Protein AF-A0A969S4X1-F1 (afdb_monomer_lite)

pLDDT: mean 77.58, std 24.1, range [27.64, 98.69]

Radius of gyration: 38.01 Å; chains: 1; bounding box: 64×65×104 Å

Sequence (208 aa):
MFNKTDPTKNIDTQNGASVSSSENFTDNNAIKLPDEANTQFARHLTPNHASSTLQRLSLGTKATLLAIAIGTLPVLAIGVLAYLFASNSLTNKISQTQQAEAEGLADKVNRFIIERYNNIQLISNLSIFTNSKVDTFSQKEKQALLNQFVDTHKVYDSIAVLNLNGDVIAQSQGDLIPNQSSSQDFQAVRQNDRFYISQPEVTKKQVI

Structure (mmCIF, N/CA/C/O backbone):
data_AF-A0A969S4X1-F1
#
_entry.id   AF-A0A969S4X1-F1
#
loop_
_atom_site.group_PDB
_atom_site.id
_atom_site.type_symbol
_atom_site.label_atom_id
_atom_site.label_alt_id
_atom_site.label_comp_id
_atom_site.label_asym_id
_atom_site.label_entity_id
_atom_site.label_seq_id
_atom_site.pdbx_PDB_ins_code
_atom_site.Cartn_x
_atom_site.Cartn_y
_atom_site.Cartn_z
_atom_site.occupancy
_atom_site.B_iso_or_equiv
_atom_site.auth_seq_id
_atom_site.auth_comp_id
_atom_site.auth_asym_id
_atom_site.auth_atom_id
_atom_site.pdbx_PDB_model_num
ATOM 1 N N . MET A 1 1 ? -7.100 25.358 -21.336 1.00 40.47 1 MET A N 1
ATOM 2 C CA . MET A 1 1 ? -8.272 25.374 -22.238 1.00 40.47 1 MET A CA 1
ATOM 3 C C . MET A 1 1 ? -8.732 23.938 -22.381 1.00 40.47 1 MET A C 1
ATOM 5 O O . MET A 1 1 ? -7.974 23.121 -22.880 1.00 40.47 1 MET A O 1
ATOM 9 N N . PHE A 1 2 ? -9.891 23.620 -21.810 1.00 38.03 2 PHE A N 1
ATOM 10 C CA . PHE A 1 2 ? -10.453 22.272 -21.749 1.00 38.03 2 PHE A CA 1
ATOM 11 C C . PHE A 1 2 ? -11.542 22.153 -22.812 1.00 38.03 2 PHE A C 1
ATOM 13 O O . PHE A 1 2 ? -12.495 22.930 -22.773 1.00 38.03 2 PHE A O 1
ATOM 20 N N . ASN A 1 3 ? -11.419 21.195 -23.731 1.00 43.31 3 ASN A N 1
ATOM 21 C CA . ASN A 1 3 ? -12.532 20.827 -24.600 1.00 43.31 3 ASN A CA 1
ATOM 22 C C . ASN A 1 3 ? -13.373 19.752 -23.912 1.00 43.31 3 ASN A C 1
ATOM 24 O O . ASN A 1 3 ? -12.881 18.676 -23.579 1.00 43.31 3 ASN A O 1
ATOM 28 N N . LYS A 1 4 ? -14.643 20.099 -23.691 1.00 38.59 4 LYS A N 1
ATOM 29 C CA . LYS A 1 4 ? -15.733 19.205 -23.306 1.00 38.59 4 LYS A CA 1
ATOM 30 C C . LYS A 1 4 ? -16.331 18.579 -24.567 1.00 38.59 4 LYS A C 1
ATOM 32 O O . LYS A 1 4 ? -16.635 19.309 -25.506 1.00 38.59 4 LYS A O 1
ATOM 37 N N . THR A 1 5 ? -16.609 17.284 -24.528 1.00 50.44 5 THR A N 1
ATOM 38 C CA . THR A 1 5 ? -17.647 16.642 -25.345 1.00 50.44 5 THR A CA 1
ATOM 39 C C . THR A 1 5 ? -18.315 15.583 -24.490 1.00 50.44 5 THR A C 1
ATOM 41 O O . THR A 1 5 ? -17.638 14.727 -23.930 1.00 50.44 5 THR A O 1
ATOM 44 N N . ASP A 1 6 ? -19.630 15.687 -24.389 1.00 39.03 6 ASP A N 1
ATOM 45 C CA . ASP A 1 6 ? -20.540 14.759 -23.724 1.00 39.03 6 ASP A CA 1
ATOM 46 C C . ASP A 1 6 ? -21.829 14.723 -24.587 1.00 39.03 6 ASP A C 1
ATOM 48 O O . ASP A 1 6 ? -21.965 15.548 -25.498 1.00 39.03 6 ASP A O 1
ATOM 52 N N . PRO A 1 7 ? -22.790 13.819 -24.359 1.00 51.78 7 PRO A N 1
ATOM 53 C CA . PRO A 1 7 ? -22.895 12.503 -24.982 1.00 51.78 7 PRO A CA 1
ATOM 54 C C . PRO A 1 7 ? -24.185 12.373 -25.823 1.00 51.78 7 PRO A C 1
ATOM 56 O O . PRO A 1 7 ? -24.981 13.304 -25.889 1.00 51.78 7 PRO A O 1
ATOM 59 N N . THR A 1 8 ? -24.399 11.189 -26.419 1.00 35.41 8 THR A N 1
ATOM 60 C CA . THR A 1 8 ? -25.680 10.504 -26.756 1.00 35.41 8 THR A CA 1
ATOM 61 C C . THR A 1 8 ? -25.717 9.934 -28.181 1.00 35.41 8 THR A C 1
ATOM 63 O O . THR A 1 8 ? -25.878 10.656 -29.156 1.00 35.41 8 THR A O 1
ATOM 66 N N . LYS A 1 9 ? -25.652 8.601 -28.310 1.00 33.69 9 LYS A N 1
ATOM 67 C CA . LYS A 1 9 ? -26.797 7.763 -28.715 1.00 33.69 9 LYS A CA 1
ATOM 68 C C . LYS A 1 9 ? -26.433 6.279 -28.588 1.00 33.69 9 LYS A C 1
ATOM 70 O O . LYS A 1 9 ? -25.337 5.853 -28.924 1.00 33.69 9 LYS A O 1
ATOM 75 N N . ASN A 1 10 ? -27.388 5.562 -28.022 1.00 32.62 10 ASN A N 1
ATOM 76 C CA . ASN A 1 10 ? -27.359 4.210 -27.486 1.00 32.62 10 ASN A CA 1
ATOM 77 C C . ASN A 1 10 ? -27.970 3.205 -28.493 1.00 32.62 10 ASN A C 1
ATOM 79 O O . ASN A 1 10 ? -28.531 3.655 -29.497 1.00 32.62 10 ASN A O 1
ATOM 83 N N . ILE A 1 11 ? -27.982 1.919 -28.102 1.00 37.22 11 ILE A N 1
ATOM 84 C CA . ILE A 1 11 ? -28.762 0.758 -28.607 1.00 37.22 11 ILE A CA 1
ATOM 85 C C . ILE A 1 11 ? -27.947 -0.157 -29.542 1.00 37.22 11 ILE A C 1
ATOM 87 O O . ILE A 1 11 ? -27.730 0.167 -30.705 1.00 37.22 11 ILE A O 1
ATOM 91 N N . ASP A 1 12 ? -27.278 -1.181 -28.990 1.00 32.69 12 ASP A N 1
ATOM 92 C CA . ASP A 1 12 ? -27.776 -2.551 -28.675 1.00 32.69 12 ASP A CA 1
ATOM 93 C C . ASP A 1 12 ? -27.536 -3.468 -29.886 1.00 32.69 12 ASP A C 1
ATOM 95 O O . ASP A 1 12 ? -27.689 -3.045 -31.020 1.00 32.69 12 ASP A O 1
ATOM 99 N N . THR A 1 13 ? -27.200 -4.750 -29.824 1.00 31.86 13 THR A N 1
ATOM 100 C CA . THR A 1 13 ? -27.014 -5.780 -28.796 1.00 31.86 13 THR A CA 1
ATOM 101 C C . THR A 1 13 ? -26.360 -6.944 -29.556 1.00 31.86 13 THR A C 1
ATOM 103 O O . THR A 1 13 ? -26.659 -7.131 -30.732 1.00 31.86 13 THR A O 1
ATOM 106 N N . GLN A 1 14 ? -25.519 -7.753 -28.914 1.00 34.34 14 GLN A N 1
ATOM 107 C CA . GLN A 1 14 ? -25.774 -9.193 -28.747 1.00 34.34 14 GLN A CA 1
ATOM 108 C C . GLN A 1 14 ? -24.556 -9.898 -28.141 1.00 34.34 14 GLN A C 1
ATOM 110 O O . GLN A 1 14 ? -23.471 -9.980 -28.710 1.00 34.34 14 GLN A O 1
ATOM 115 N N . ASN A 1 15 ? -24.806 -10.396 -26.933 1.00 32.06 15 ASN A N 1
ATOM 116 C CA . ASN A 1 15 ? -24.011 -11.347 -26.182 1.00 32.06 15 ASN A CA 1
ATOM 117 C C . ASN A 1 15 ? -23.957 -12.714 -26.881 1.00 32.06 15 ASN A C 1
ATOM 119 O O . ASN A 1 15 ? -24.973 -13.188 -27.374 1.00 32.06 15 ASN A O 1
ATOM 123 N N . GLY A 1 16 ? -22.828 -13.402 -26.705 1.00 27.64 16 GLY A N 1
ATOM 124 C CA . GLY A 1 16 ? -22.820 -14.562 -25.810 1.00 27.64 16 GLY A CA 1
ATOM 125 C C . GLY A 1 16 ? -22.967 -15.965 -26.409 1.00 27.64 16 GLY A C 1
ATOM 126 O O . GLY A 1 16 ? -24.026 -16.348 -26.880 1.00 27.64 16 GLY A O 1
ATOM 127 N N . ALA A 1 17 ? -21.920 -16.751 -26.136 1.00 30.08 17 ALA A N 1
ATOM 128 C CA . ALA A 1 17 ? -21.928 -18.176 -25.788 1.00 30.08 17 ALA A CA 1
ATOM 129 C C . ALA A 1 17 ? -22.043 -19.243 -26.903 1.00 30.08 17 ALA A C 1
ATOM 131 O O . ALA A 1 17 ? -23.116 -19.600 -27.362 1.00 30.08 17 ALA A O 1
ATOM 132 N N . SER A 1 18 ? -20.871 -19.827 -27.179 1.00 32.66 18 SER A N 1
ATOM 133 C CA . SER A 1 18 ? -20.505 -21.232 -26.927 1.00 32.66 18 SER A CA 1
ATOM 134 C C . SER A 1 18 ? -21.205 -22.416 -27.624 1.00 32.66 18 SER A C 1
ATOM 136 O O . SER A 1 18 ? -22.419 -22.548 -27.664 1.00 32.66 18 SER A O 1
ATOM 138 N N . VAL A 1 19 ? -20.329 -23.397 -27.885 1.00 31.00 19 VAL A N 1
ATOM 139 C CA . VAL A 1 19 ? -20.492 -24.866 -27.865 1.00 31.00 19 VAL A CA 1
ATOM 140 C C . VAL A 1 19 ? -20.619 -25.578 -29.220 1.00 31.00 19 VAL A C 1
ATOM 142 O O . VAL A 1 19 ? -21.526 -25.359 -30.013 1.00 31.00 19 VAL A O 1
ATOM 145 N N . SER A 1 20 ? -19.661 -26.490 -29.407 1.00 36.50 20 SER A N 1
ATOM 146 C CA . SER A 1 20 ? -19.523 -27.534 -30.421 1.00 36.50 20 SER A CA 1
ATOM 147 C C . SER A 1 20 ? -20.746 -28.432 -30.619 1.00 36.50 20 SER A C 1
ATOM 149 O O . SER A 1 20 ? -21.420 -28.798 -29.661 1.00 36.50 20 SER A O 1
ATOM 151 N N . SER A 1 21 ? -20.888 -28.980 -31.825 1.00 30.22 21 SER A N 1
ATOM 152 C CA . SER A 1 21 ? -21.299 -30.380 -32.023 1.00 30.22 21 SER A CA 1
ATOM 153 C C . SER A 1 21 ? -20.859 -30.884 -33.402 1.00 30.22 21 SER A C 1
ATOM 155 O O . SER A 1 21 ? -21.014 -30.201 -34.411 1.00 30.22 21 SER A O 1
ATOM 157 N N . SER A 1 22 ? -20.253 -32.073 -33.406 1.00 36.66 22 SER A N 1
ATOM 158 C CA . SER A 1 22 ? -19.946 -32.890 -34.583 1.00 36.66 22 SER A CA 1
ATOM 159 C C . SER A 1 22 ? -21.174 -33.708 -34.975 1.00 36.66 22 SER A C 1
ATOM 161 O O . SER A 1 22 ? -21.745 -34.344 -34.095 1.00 36.66 22 SER A O 1
ATOM 163 N N . GLU A 1 23 ? -21.481 -33.818 -36.270 1.00 32.91 23 GLU A N 1
ATOM 164 C CA . GLU A 1 23 ? -22.244 -34.942 -36.829 1.00 32.91 23 GLU A CA 1
ATOM 165 C C . GLU A 1 23 ? -21.702 -35.376 -38.203 1.00 32.91 23 GLU A C 1
ATOM 167 O O . GLU A 1 23 ? -20.991 -34.643 -38.888 1.00 32.91 23 GLU A O 1
ATOM 172 N N . ASN A 1 24 ? -21.982 -36.643 -38.506 1.00 28.31 24 ASN A N 1
ATOM 173 C CA . ASN A 1 24 ? -21.253 -37.570 -39.365 1.00 28.31 24 ASN A CA 1
ATOM 174 C C . ASN A 1 24 ? -21.579 -37.497 -40.872 1.00 28.31 24 ASN A C 1
ATOM 176 O O . ASN A 1 24 ? -22.636 -37.046 -41.299 1.00 28.31 24 ASN A O 1
ATOM 180 N N . PHE A 1 25 ? -20.642 -38.051 -41.649 1.00 31.14 25 PHE A N 1
ATOM 181 C CA . PHE A 1 25 ? -20.653 -38.353 -43.085 1.00 31.14 25 PHE A CA 1
ATOM 182 C C . PHE A 1 25 ? -21.860 -39.189 -43.556 1.00 31.14 25 PHE A C 1
ATOM 184 O O . PHE A 1 25 ? -22.255 -40.103 -42.840 1.00 31.14 25 PHE A O 1
ATOM 191 N N . THR A 1 26 ? -22.352 -38.982 -44.794 1.00 29.77 26 THR A N 1
ATOM 192 C CA . THR A 1 26 ? -22.219 -39.929 -45.938 1.00 29.77 26 THR A CA 1
ATOM 193 C C . THR A 1 26 ? -22.670 -39.276 -47.274 1.00 29.77 26 THR A C 1
ATOM 195 O O . THR A 1 26 ? -23.730 -38.666 -47.347 1.00 29.77 26 THR A O 1
ATOM 198 N N . ASP A 1 27 ? -21.852 -39.491 -48.312 1.00 31.62 27 ASP A N 1
ATOM 199 C CA . ASP A 1 27 ? -22.148 -39.654 -49.749 1.00 31.62 27 ASP A CA 1
ATOM 200 C C . ASP A 1 27 ? -22.445 -38.487 -50.727 1.00 31.62 27 ASP A C 1
ATOM 202 O O . ASP A 1 27 ? -23.544 -37.959 -50.856 1.00 31.62 27 ASP A O 1
ATOM 206 N N . ASN A 1 28 ? -21.431 -38.300 -51.588 1.00 40.09 28 ASN A N 1
ATOM 207 C CA . ASN A 1 28 ? -21.501 -38.249 -53.054 1.00 40.09 28 ASN A CA 1
ATOM 208 C C . ASN A 1 28 ? -22.023 -36.982 -53.739 1.00 40.09 28 ASN A C 1
ATOM 210 O O . ASN A 1 28 ? -23.097 -36.960 -54.333 1.00 40.09 28 ASN A O 1
ATOM 214 N N . ASN A 1 29 ? -21.129 -35.997 -53.864 1.00 40.38 29 ASN A N 1
ATOM 215 C CA . ASN A 1 29 ? -20.923 -35.354 -55.161 1.00 40.38 29 ASN A CA 1
ATOM 216 C C . ASN A 1 29 ? -19.479 -34.845 -55.290 1.00 40.38 29 ASN A C 1
ATOM 218 O O . ASN A 1 29 ? -18.937 -34.241 -54.370 1.00 40.38 29 ASN A O 1
ATOM 222 N N . ALA A 1 30 ? -18.844 -35.143 -56.422 1.00 41.56 30 ALA A N 1
ATOM 223 C CA . ALA A 1 30 ? -17.423 -34.927 -56.677 1.00 41.56 30 ALA A CA 1
ATOM 224 C C . ALA A 1 30 ? -16.977 -33.465 -56.467 1.00 41.56 30 ALA A C 1
ATOM 226 O O . ALA A 1 30 ? -17.413 -32.561 -57.180 1.00 41.56 30 ALA A O 1
ATOM 227 N N . ILE A 1 31 ? -16.040 -33.255 -55.539 1.00 39.16 31 ILE A N 1
ATOM 228 C CA . ILE A 1 31 ? -15.328 -31.989 -55.332 1.00 39.16 31 ILE A CA 1
ATOM 229 C C . ILE A 1 31 ? -13.877 -32.204 -55.775 1.00 39.16 31 ILE A C 1
ATOM 231 O O . ILE A 1 31 ? -13.179 -33.074 -55.256 1.00 39.16 31 ILE A O 1
ATOM 235 N N . LYS A 1 32 ? -13.429 -31.422 -56.765 1.00 41.62 32 LYS A N 1
ATOM 236 C CA . LYS A 1 32 ? -12.021 -31.346 -57.183 1.00 41.62 32 LYS A CA 1
ATOM 237 C C . LYS A 1 32 ? -11.156 -30.918 -55.993 1.00 41.62 32 LYS A C 1
ATOM 239 O O . LYS A 1 32 ? -11.392 -29.854 -55.426 1.00 41.62 32 LYS A O 1
ATOM 244 N N . LEU A 1 33 ? -10.146 -31.722 -55.666 1.00 32.88 33 LEU A N 1
ATOM 245 C CA . LEU A 1 33 ? -9.108 -31.370 -54.697 1.00 32.88 33 LEU A CA 1
ATOM 246 C C . LEU A 1 33 ? -8.322 -30.129 -55.165 1.00 32.88 33 LEU A C 1
ATOM 248 O O . LEU A 1 33 ? -7.922 -30.080 -56.333 1.00 32.88 33 LEU A O 1
ATOM 252 N N . PRO A 1 34 ? -8.041 -29.161 -54.276 1.00 40.81 34 PRO A N 1
ATOM 253 C CA . PRO A 1 34 ? -6.908 -28.268 -54.433 1.00 40.81 34 PRO A CA 1
ATOM 254 C C . PRO A 1 34 ? -5.629 -29.055 -54.136 1.00 40.81 34 PRO A C 1
ATOM 256 O O . PRO A 1 34 ? -5.495 -29.669 -53.080 1.00 40.81 34 PRO A O 1
ATOM 259 N N . ASP A 1 35 ? -4.721 -29.039 -55.103 1.00 39.22 35 ASP A N 1
ATOM 260 C CA . ASP A 1 35 ? -3.391 -29.629 -55.024 1.00 39.22 35 ASP A CA 1
ATOM 261 C C . ASP A 1 35 ? -2.580 -28.962 -53.901 1.00 39.22 35 ASP A C 1
ATOM 263 O O . ASP A 1 35 ? -2.582 -27.732 -53.759 1.00 39.22 35 ASP A O 1
ATOM 267 N N . GLU A 1 36 ? -1.908 -29.773 -53.086 1.00 40.66 36 GLU A N 1
ATOM 268 C CA . GLU A 1 36 ? -1.023 -29.305 -52.026 1.00 40.66 36 GLU A CA 1
ATOM 269 C C . GLU A 1 36 ? 0.131 -28.504 -52.637 1.00 40.66 36 GLU A C 1
ATOM 271 O O . GLU A 1 36 ? 1.033 -29.041 -53.284 1.00 40.66 36 GLU A O 1
ATOM 276 N N . ALA A 1 37 ? 0.149 -27.195 -52.388 1.00 35.59 37 ALA A N 1
ATOM 277 C CA . ALA A 1 37 ? 1.300 -26.362 -52.694 1.00 35.59 37 ALA A CA 1
ATOM 278 C C . ALA A 1 37 ? 2.425 -26.653 -51.687 1.00 35.59 37 ALA A C 1
ATOM 280 O O . ALA A 1 37 ? 2.613 -25.950 -50.692 1.00 35.59 37 ALA A O 1
ATOM 281 N N . ASN A 1 38 ? 3.200 -27.696 -51.987 1.00 36.72 38 ASN A N 1
ATOM 282 C CA . ASN A 1 38 ? 4.556 -27.908 -51.497 1.00 36.72 38 ASN A CA 1
ATOM 283 C C . ASN A 1 38 ? 5.355 -26.610 -51.701 1.00 36.72 38 ASN A C 1
ATOM 285 O O . ASN A 1 38 ? 5.856 -26.325 -52.792 1.00 36.72 38 ASN A O 1
ATOM 289 N N . THR A 1 39 ? 5.445 -25.776 -50.664 1.00 35.25 39 THR A N 1
ATOM 290 C CA . THR A 1 39 ? 6.166 -24.505 -50.747 1.00 35.25 39 THR A CA 1
ATOM 291 C C . THR A 1 39 ? 7.644 -24.798 -50.537 1.00 35.25 39 THR A C 1
ATOM 293 O O . THR A 1 39 ? 8.199 -24.641 -49.452 1.00 35.25 39 THR A O 1
ATOM 296 N N . GLN A 1 40 ? 8.288 -25.280 -51.600 1.00 39.88 40 GLN A N 1
ATOM 297 C CA . GLN A 1 40 ? 9.737 -25.261 -51.718 1.00 39.88 40 GLN A CA 1
ATOM 298 C C . GLN A 1 40 ? 10.191 -23.809 -51.526 1.00 39.88 40 GLN A C 1
ATOM 300 O O . GLN A 1 40 ? 9.878 -22.940 -52.338 1.00 39.88 40 GLN A O 1
ATOM 305 N N . PHE A 1 41 ? 10.940 -23.529 -50.457 1.00 40.41 41 PHE A N 1
ATOM 306 C CA . PHE A 1 41 ? 11.659 -22.265 -50.296 1.00 40.41 41 PHE A CA 1
ATOM 307 C C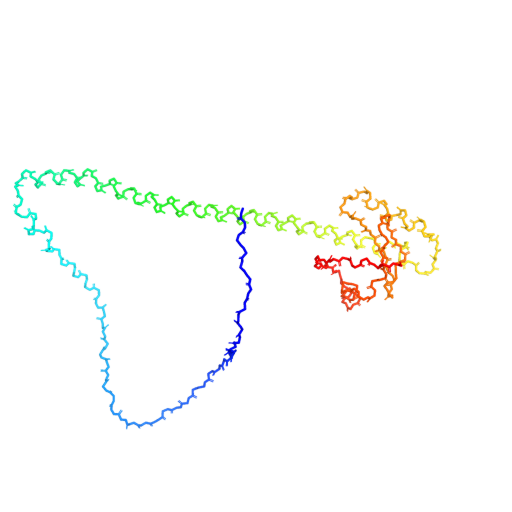 . PHE A 1 41 ? 12.828 -22.201 -51.293 1.00 40.41 41 PHE A C 1
ATOM 309 O O . PHE A 1 41 ? 13.999 -22.188 -50.921 1.00 40.41 41 PHE A O 1
ATOM 316 N N . ALA A 1 42 ? 12.516 -22.136 -52.585 1.00 43.53 42 ALA A N 1
ATOM 317 C CA . ALA A 1 42 ? 13.438 -21.667 -53.599 1.00 43.53 42 ALA A CA 1
ATOM 318 C C . ALA A 1 42 ? 13.438 -20.135 -53.536 1.00 43.53 42 ALA A C 1
ATOM 320 O O . ALA A 1 42 ? 12.595 -19.463 -54.130 1.00 43.53 42 ALA A O 1
ATOM 321 N N . ARG A 1 43 ? 14.379 -19.555 -52.781 1.00 45.56 43 ARG A N 1
ATOM 322 C CA . ARG A 1 43 ? 14.670 -18.116 -52.862 1.00 45.56 43 ARG A CA 1
ATOM 323 C C . ARG A 1 43 ? 15.289 -17.811 -54.225 1.00 45.56 43 ARG A C 1
ATOM 325 O O . ARG A 1 43 ? 16.505 -17.725 -54.355 1.00 45.56 43 ARG A O 1
ATOM 332 N N . HIS A 1 44 ? 14.454 -17.621 -55.238 1.00 41.47 44 HIS A N 1
ATOM 333 C CA . HIS A 1 44 ? 14.872 -17.004 -56.487 1.00 41.47 44 HIS A CA 1
ATOM 334 C C . HIS A 1 44 ? 14.809 -15.481 -56.324 1.00 41.47 44 HIS A C 1
ATOM 336 O O . HIS A 1 44 ? 13.837 -14.822 -56.684 1.00 41.47 44 HIS A O 1
ATOM 342 N N . LEU A 1 45 ? 15.851 -14.916 -55.716 1.00 47.88 45 LEU A N 1
ATOM 343 C CA . LEU A 1 45 ? 16.114 -13.484 -55.796 1.00 47.88 45 LEU A CA 1
ATOM 344 C C . LEU A 1 45 ? 16.673 -13.217 -57.194 1.00 47.88 45 LEU A C 1
ATOM 346 O O . LEU A 1 45 ? 17.868 -13.381 -57.407 1.00 47.88 45 LEU A O 1
ATOM 350 N N . THR A 1 46 ? 15.835 -12.827 -58.154 1.00 50.66 46 THR A N 1
ATOM 351 C CA . THR A 1 46 ? 16.322 -12.223 -59.403 1.00 50.66 46 THR A CA 1
ATOM 352 C C . THR A 1 46 ? 16.913 -10.848 -59.100 1.00 50.66 46 THR A C 1
ATOM 354 O O . THR A 1 46 ? 16.146 -9.935 -58.776 1.00 50.66 46 THR A O 1
ATOM 357 N N . PRO A 1 47 ? 18.227 -10.617 -59.259 1.00 56.44 47 PRO A N 1
ATOM 358 C CA . PRO A 1 47 ? 18.808 -9.300 -59.098 1.00 56.44 47 PRO A CA 1
ATOM 359 C C . PRO A 1 47 ? 19.144 -8.775 -60.495 1.00 56.44 47 PRO A C 1
ATOM 361 O O . PRO A 1 47 ? 20.274 -8.929 -60.945 1.00 56.44 47 PRO A O 1
ATOM 364 N N . ASN A 1 48 ? 18.177 -8.223 -61.239 1.00 53.59 48 ASN A N 1
ATOM 365 C CA . ASN A 1 48 ? 18.493 -7.810 -62.618 1.00 53.59 48 ASN A CA 1
ATOM 366 C C . ASN A 1 48 ? 17.908 -6.483 -63.112 1.00 53.59 48 ASN A C 1
ATOM 368 O O . ASN A 1 48 ? 17.958 -6.199 -64.305 1.00 53.59 48 ASN A O 1
ATOM 372 N N . HIS A 1 49 ? 17.419 -5.626 -62.215 1.00 54.56 49 HIS A N 1
ATOM 373 C CA . HIS A 1 49 ? 16.960 -4.282 -62.600 1.00 54.56 49 HIS A CA 1
ATOM 374 C C . HIS A 1 49 ? 17.929 -3.153 -62.213 1.00 54.56 49 HIS A C 1
ATOM 376 O O . HIS A 1 49 ? 17.884 -2.086 -62.815 1.00 54.56 49 HIS A O 1
ATOM 382 N N . ALA A 1 50 ? 18.852 -3.386 -61.273 1.00 60.56 50 ALA A N 1
ATOM 383 C CA . ALA A 1 50 ? 19.888 -2.412 -60.906 1.00 60.56 50 ALA A CA 1
ATOM 384 C C . ALA A 1 50 ? 21.137 -2.492 -61.810 1.00 60.56 50 ALA A C 1
ATOM 386 O O . ALA A 1 50 ? 21.867 -1.518 -61.967 1.00 60.56 50 ALA A O 1
ATOM 387 N N . SER A 1 51 ? 21.388 -3.649 -62.430 1.00 64.25 51 SER A N 1
ATOM 388 C CA . SER A 1 51 ? 22.576 -3.902 -63.255 1.00 64.25 51 SER A CA 1
ATOM 389 C C . SER A 1 51 ? 22.548 -3.136 -64.583 1.00 64.25 51 SER A C 1
ATOM 391 O O . SER A 1 51 ? 23.575 -2.603 -64.995 1.00 64.25 51 SER A O 1
ATOM 393 N N . SER A 1 52 ? 21.388 -3.015 -65.235 1.00 65.12 52 SER A N 1
ATOM 394 C CA . SER A 1 52 ? 21.260 -2.383 -66.558 1.00 65.12 52 SER A CA 1
ATOM 395 C C . SER A 1 52 ? 21.404 -0.856 -66.522 1.00 65.12 52 SER A C 1
ATOM 397 O O . SER A 1 52 ? 21.978 -0.257 -67.434 1.00 65.12 52 SER A O 1
ATOM 399 N N . THR A 1 53 ? 20.955 -0.210 -65.445 1.00 66.50 53 THR A N 1
ATOM 400 C CA . THR A 1 53 ? 21.140 1.229 -65.197 1.00 66.50 53 THR A CA 1
ATOM 401 C C . THR A 1 53 ? 22.572 1.550 -64.778 1.00 66.50 53 THR A C 1
ATOM 403 O O . THR A 1 53 ? 23.150 2.515 -65.277 1.00 66.50 53 THR A O 1
ATOM 406 N N . LEU A 1 54 ? 23.198 0.698 -63.960 1.00 65.56 54 LEU A N 1
ATOM 407 C CA . LEU A 1 54 ? 24.617 0.815 -63.608 1.00 65.56 54 LEU A CA 1
ATOM 408 C C . LEU A 1 54 ? 25.551 0.525 -64.794 1.00 65.56 54 LEU A C 1
ATOM 410 O O . LEU A 1 54 ? 26.669 1.041 -64.848 1.00 65.56 54 LEU A O 1
ATOM 414 N N . GLN A 1 55 ? 25.122 -0.279 -65.770 1.00 68.94 55 GLN A N 1
ATOM 415 C CA . GLN A 1 55 ? 25.897 -0.573 -66.979 1.00 68.94 55 GLN A CA 1
ATOM 416 C C . GLN A 1 55 ? 26.084 0.655 -67.878 1.00 68.94 55 GLN A C 1
ATOM 418 O O . GLN A 1 55 ? 27.173 0.804 -68.429 1.00 68.94 55 GLN A O 1
ATOM 423 N N . ARG A 1 56 ? 25.092 1.557 -67.941 1.00 79.75 56 ARG A N 1
ATOM 424 C CA . ARG A 1 56 ? 25.103 2.789 -68.757 1.00 79.75 56 ARG A CA 1
ATOM 425 C C . ARG A 1 56 ? 25.960 3.934 -68.191 1.00 79.75 56 ARG A C 1
ATOM 427 O O . ARG A 1 56 ? 26.132 4.944 -68.864 1.00 79.75 56 ARG A O 1
ATOM 434 N N . LEU A 1 57 ? 26.486 3.798 -66.973 1.00 81.56 57 LEU A N 1
ATOM 435 C CA . LEU A 1 57 ? 27.329 4.808 -66.322 1.00 81.56 57 LEU A CA 1
ATOM 436 C C . LEU A 1 57 ? 28.793 4.732 -66.785 1.00 81.56 57 LEU A C 1
ATOM 438 O O . LEU A 1 57 ? 29.292 3.654 -67.118 1.00 81.56 57 LEU A O 1
ATOM 442 N N . SER A 1 58 ? 29.507 5.862 -66.740 1.00 86.56 58 SER A N 1
ATOM 443 C CA . SER A 1 58 ? 30.954 5.899 -66.993 1.00 86.56 58 SER A CA 1
ATOM 444 C C . SER A 1 58 ? 31.731 5.141 -65.903 1.00 86.56 58 SER A C 1
ATOM 446 O O . SER A 1 58 ? 31.272 5.018 -64.764 1.00 86.56 58 SER A O 1
ATOM 448 N N . LEU A 1 59 ? 32.923 4.628 -66.235 1.00 87.19 59 LEU A N 1
ATOM 449 C CA . LEU A 1 59 ? 33.768 3.867 -65.299 1.00 87.19 59 LEU A CA 1
ATOM 450 C C . LEU A 1 59 ? 34.081 4.648 -64.010 1.00 87.19 59 LEU A C 1
ATOM 452 O O . LEU A 1 59 ? 34.068 4.065 -62.927 1.00 87.19 59 LEU A O 1
ATOM 456 N N . GLY A 1 60 ? 34.289 5.965 -64.121 1.00 89.62 60 GLY A N 1
ATOM 457 C CA . GLY A 1 60 ? 34.529 6.845 -62.975 1.00 89.62 60 GLY A CA 1
ATOM 458 C C . GLY A 1 60 ? 33.351 6.869 -61.999 1.00 89.62 60 GLY A C 1
ATOM 459 O O . GLY A 1 60 ? 33.543 6.654 -60.806 1.00 89.62 60 GLY A O 1
ATOM 460 N N . THR A 1 61 ? 32.117 7.020 -62.495 1.00 88.69 61 THR A N 1
ATOM 461 C CA . THR A 1 61 ? 30.918 7.027 -61.639 1.00 88.69 61 THR A CA 1
ATOM 462 C C . THR A 1 61 ? 30.713 5.692 -60.921 1.00 88.69 61 THR A C 1
ATOM 464 O O . THR A 1 61 ? 30.330 5.681 -59.752 1.00 88.69 61 THR A O 1
ATOM 467 N N . LYS A 1 62 ? 31.010 4.561 -61.578 1.00 86.75 62 LYS A N 1
ATOM 468 C CA . LYS A 1 62 ? 30.930 3.233 -60.942 1.00 86.75 62 LYS A CA 1
ATOM 469 C C . LYS A 1 62 ? 31.927 3.099 -59.791 1.00 86.75 62 LYS A C 1
ATOM 471 O O . LYS A 1 62 ? 31.553 2.624 -58.722 1.00 86.75 62 LYS A O 1
ATOM 476 N N . ALA A 1 63 ? 33.167 3.549 -59.993 1.00 91.69 63 ALA A N 1
ATOM 477 C CA . ALA A 1 63 ? 34.201 3.528 -58.962 1.00 91.69 63 ALA A CA 1
ATOM 478 C C . ALA A 1 63 ? 33.844 4.434 -57.770 1.00 91.69 63 ALA A C 1
ATOM 480 O O . ALA A 1 63 ? 33.994 4.018 -56.623 1.00 91.69 63 ALA A O 1
ATOM 481 N N . THR A 1 64 ? 33.298 5.631 -58.021 1.00 92.94 64 THR A N 1
ATOM 482 C CA . THR A 1 64 ? 32.829 6.537 -56.959 1.00 92.94 64 THR A CA 1
ATOM 483 C C . THR A 1 64 ? 31.679 5.931 -56.154 1.00 92.94 64 THR A C 1
ATOM 485 O O . THR A 1 64 ? 31.720 5.959 -54.927 1.00 92.94 64 THR A O 1
ATOM 488 N N . LEU A 1 65 ? 30.677 5.339 -56.815 1.00 91.56 65 LEU A N 1
ATOM 489 C CA . LEU A 1 65 ? 29.569 4.664 -56.127 1.00 91.56 65 LEU A CA 1
ATOM 490 C C . LEU A 1 65 ? 30.059 3.489 -55.276 1.00 91.56 65 LEU A C 1
ATOM 492 O O . LEU A 1 65 ? 29.598 3.323 -54.149 1.00 91.56 65 LEU A O 1
ATOM 496 N N . LEU A 1 66 ? 31.017 2.709 -55.782 1.00 92.31 66 LEU A N 1
ATOM 497 C CA . LEU A 1 66 ? 31.619 1.615 -55.027 1.00 92.31 66 LEU A CA 1
ATOM 498 C C . LEU A 1 66 ? 32.383 2.129 -53.800 1.00 92.31 66 LEU A C 1
ATOM 500 O O . LEU A 1 66 ? 32.216 1.581 -52.716 1.00 92.31 66 LEU A O 1
ATOM 504 N N . ALA A 1 67 ? 33.167 3.201 -53.937 1.00 95.31 67 ALA A N 1
ATOM 505 C CA . ALA A 1 67 ? 33.876 3.812 -52.813 1.00 95.31 67 ALA A CA 1
ATOM 506 C C . ALA A 1 67 ? 32.906 4.321 -51.731 1.00 95.31 67 ALA A C 1
ATOM 508 O O . ALA A 1 67 ? 33.119 4.069 -50.545 1.00 95.31 67 ALA A O 1
ATOM 509 N N . ILE A 1 68 ? 31.801 4.964 -52.133 1.00 95.50 68 ILE A N 1
ATOM 510 C CA . ILE A 1 68 ? 30.737 5.387 -51.209 1.00 95.50 68 ILE A CA 1
ATOM 511 C C . ILE A 1 68 ? 30.112 4.172 -50.522 1.00 95.50 68 ILE A C 1
ATOM 513 O O . ILE A 1 68 ? 29.948 4.178 -49.304 1.00 95.50 68 ILE A O 1
ATOM 517 N N . ALA A 1 69 ? 29.777 3.124 -51.275 1.00 95.12 69 ALA A N 1
ATOM 518 C CA . ALA A 1 69 ? 29.161 1.921 -50.728 1.00 95.12 69 ALA A CA 1
ATOM 519 C C . ALA A 1 69 ? 30.080 1.218 -49.715 1.00 95.12 69 ALA A C 1
ATOM 521 O O . ALA A 1 69 ? 29.631 0.879 -48.623 1.00 95.12 69 ALA A O 1
ATOM 522 N N . ILE A 1 70 ? 31.369 1.070 -50.033 1.00 95.69 70 ILE A N 1
ATOM 523 C CA . ILE A 1 70 ? 32.372 0.481 -49.132 1.00 95.69 70 ILE A CA 1
ATOM 524 C C . ILE A 1 70 ? 32.525 1.322 -47.857 1.00 95.69 70 ILE A C 1
ATOM 526 O O . ILE A 1 70 ? 32.662 0.757 -46.776 1.00 95.69 70 ILE A O 1
ATOM 530 N N . GLY A 1 71 ? 32.463 2.653 -47.960 1.00 93.88 71 GLY A N 1
ATOM 531 C CA . GLY A 1 71 ? 32.572 3.539 -46.799 1.00 93.88 71 GLY A CA 1
ATOM 532 C C . GLY A 1 71 ? 31.312 3.604 -45.929 1.00 93.88 71 GLY A C 1
ATOM 533 O O . GLY A 1 71 ? 31.412 3.722 -44.711 1.00 93.88 71 GLY A O 1
ATOM 534 N N . THR A 1 72 ? 30.120 3.532 -46.528 1.00 97.19 72 THR A N 1
ATOM 535 C CA . THR A 1 72 ? 28.854 3.842 -45.832 1.00 97.19 72 THR A CA 1
ATOM 536 C C . THR A 1 72 ? 28.050 2.614 -45.424 1.00 97.19 72 THR A C 1
ATOM 538 O O . THR A 1 72 ? 27.437 2.634 -44.357 1.00 97.19 72 THR A O 1
ATOM 541 N N . LEU A 1 73 ? 28.062 1.528 -46.209 1.00 96.50 73 LEU A N 1
ATOM 542 C CA . LEU A 1 73 ? 27.277 0.330 -45.891 1.00 96.50 73 LEU A CA 1
ATOM 543 C C . LEU A 1 73 ? 27.687 -0.320 -44.562 1.00 96.50 73 LEU A C 1
ATOM 545 O O . LEU A 1 73 ? 26.784 -0.647 -43.790 1.00 96.50 73 LEU A O 1
ATOM 549 N N . PRO A 1 74 ? 28.986 -0.474 -44.226 1.00 95.94 74 PRO A N 1
ATOM 550 C CA . PRO A 1 74 ? 29.371 -1.039 -42.933 1.00 95.94 74 PRO A CA 1
ATOM 551 C C . PRO A 1 74 ? 28.909 -0.171 -41.756 1.00 95.94 74 PRO A C 1
ATOM 553 O O . PRO A 1 74 ? 28.424 -0.696 -40.758 1.00 95.94 74 PRO A O 1
ATOM 556 N N . VAL A 1 75 ? 28.997 1.158 -41.889 1.00 97.38 75 VAL A N 1
ATOM 557 C CA . VAL A 1 75 ? 28.557 2.107 -40.852 1.00 97.38 75 VAL A CA 1
ATOM 558 C C . VAL A 1 75 ? 27.044 2.030 -40.653 1.00 97.38 75 VAL A C 1
ATOM 560 O O . VAL A 1 75 ? 26.582 1.954 -39.517 1.00 97.38 75 VAL A O 1
ATOM 563 N N . LEU A 1 76 ? 26.271 1.986 -41.743 1.00 97.75 76 LEU A N 1
ATOM 564 C CA . LEU A 1 76 ? 24.820 1.804 -41.686 1.00 97.75 76 LEU A CA 1
ATOM 565 C C . LEU A 1 76 ? 24.444 0.468 -41.040 1.00 97.75 76 LEU A C 1
ATOM 567 O O . LEU A 1 76 ? 23.570 0.438 -40.177 1.00 97.75 76 LEU A O 1
ATOM 571 N N . ALA A 1 77 ? 25.121 -0.621 -41.410 1.00 97.00 77 ALA A N 1
ATOM 572 C CA . ALA A 1 77 ? 24.875 -1.938 -40.833 1.00 97.00 77 ALA A CA 1
ATOM 573 C C . ALA A 1 77 ? 25.118 -1.946 -39.315 1.00 97.00 77 ALA A C 1
ATOM 575 O O . ALA A 1 77 ? 24.265 -2.407 -38.556 1.00 97.00 77 ALA A O 1
ATOM 576 N N . ILE A 1 78 ? 26.239 -1.376 -38.860 1.00 97.44 78 ILE A N 1
ATOM 577 C CA . ILE A 1 78 ? 26.545 -1.246 -37.429 1.00 97.44 78 ILE A CA 1
ATOM 578 C C . ILE A 1 78 ? 25.511 -0.357 -36.734 1.00 97.44 78 ILE A C 1
ATOM 580 O O . ILE A 1 78 ? 25.034 -0.718 -35.662 1.00 97.44 78 ILE A O 1
ATOM 584 N N . GLY A 1 79 ? 25.127 0.771 -37.338 1.00 97.62 79 GLY A N 1
ATOM 585 C CA . GLY A 1 79 ? 24.129 1.682 -36.777 1.00 97.62 79 GLY A CA 1
ATOM 586 C C . GLY A 1 79 ? 22.768 1.015 -36.571 1.00 97.62 79 GLY A C 1
ATOM 587 O O . GLY A 1 79 ? 22.176 1.149 -35.501 1.00 97.62 79 GLY A O 1
ATOM 588 N N . VAL A 1 80 ? 22.303 0.238 -37.555 1.00 97.88 80 VAL A N 1
ATOM 589 C CA . VAL A 1 80 ? 21.057 -0.538 -37.447 1.00 97.88 80 VAL A CA 1
ATOM 590 C C . VAL A 1 80 ? 21.159 -1.573 -36.329 1.00 97.88 80 VAL A C 1
ATOM 592 O O . VAL A 1 80 ? 20.263 -1.650 -35.492 1.00 97.88 80 VAL A O 1
ATOM 595 N N . LEU A 1 81 ? 22.251 -2.339 -36.265 1.00 97.69 81 LEU A N 1
ATOM 596 C CA . LEU A 1 81 ? 22.442 -3.327 -35.200 1.00 97.69 81 LEU A CA 1
ATOM 597 C C . LEU A 1 81 ? 22.487 -2.664 -33.820 1.00 97.69 81 LEU A C 1
ATOM 599 O O . LEU A 1 81 ? 21.778 -3.095 -32.914 1.00 97.69 81 LEU A O 1
ATOM 603 N N . ALA A 1 82 ? 23.259 -1.588 -33.670 1.00 97.56 82 ALA A N 1
ATOM 604 C CA . ALA A 1 82 ? 23.352 -0.831 -32.428 1.00 97.56 82 ALA A CA 1
ATOM 605 C C . ALA A 1 82 ? 21.981 -0.303 -31.988 1.00 97.56 82 ALA A C 1
ATOM 607 O O . ALA A 1 82 ? 21.635 -0.425 -30.816 1.00 97.56 82 ALA A O 1
ATOM 608 N N . TYR A 1 83 ? 21.175 0.213 -32.920 1.00 97.75 83 TYR A N 1
ATOM 609 C CA . TYR A 1 83 ? 19.812 0.656 -32.636 1.00 97.75 83 TYR A CA 1
ATOM 610 C C . TYR A 1 83 ? 18.915 -0.490 -32.154 1.00 97.75 83 TYR A C 1
ATOM 612 O O . TYR A 1 83 ? 18.219 -0.345 -31.148 1.00 97.75 83 TYR A O 1
ATOM 620 N N . LEU A 1 84 ? 18.945 -1.644 -32.825 1.00 97.38 84 LEU A N 1
ATOM 621 C CA . LEU A 1 84 ? 18.147 -2.810 -32.432 1.00 97.38 84 LEU A CA 1
ATOM 622 C C . LEU A 1 84 ? 18.550 -3.334 -31.047 1.00 97.38 84 LEU A C 1
ATOM 624 O O . LEU 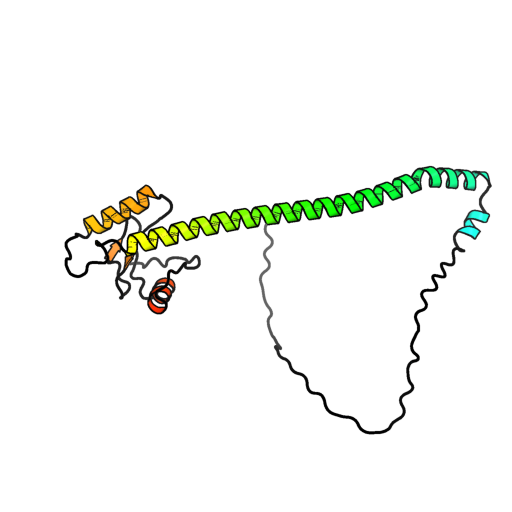A 1 84 ? 17.689 -3.635 -30.224 1.00 97.38 84 LEU A O 1
ATOM 628 N N . PHE A 1 85 ? 19.848 -3.396 -30.746 1.00 97.44 85 PHE A N 1
ATOM 629 C CA . PHE A 1 85 ? 20.319 -3.800 -29.420 1.00 97.44 85 PHE A CA 1
ATOM 630 C C . PHE A 1 85 ? 19.970 -2.772 -28.342 1.00 97.44 85 PHE A C 1
ATOM 632 O O . PHE A 1 85 ? 19.466 -3.146 -27.283 1.00 97.44 85 PHE A O 1
ATOM 639 N N . ALA A 1 86 ? 20.200 -1.484 -28.604 1.00 97.50 86 ALA A N 1
ATOM 640 C CA . ALA A 1 86 ? 19.939 -0.418 -27.644 1.00 97.50 86 ALA A CA 1
ATOM 641 C C . ALA A 1 86 ? 18.444 -0.280 -27.334 1.00 97.50 86 ALA A C 1
ATOM 643 O O . ALA A 1 86 ? 18.082 -0.177 -26.166 1.00 97.50 86 ALA A O 1
ATOM 644 N N . SER A 1 87 ? 17.578 -0.326 -28.351 1.00 97.00 87 SER A N 1
ATOM 645 C CA . SER A 1 87 ? 16.122 -0.252 -28.167 1.00 97.00 87 SER A CA 1
ATOM 646 C C . SER A 1 87 ? 15.602 -1.416 -27.325 1.00 97.00 87 SER A C 1
ATOM 648 O O . SER A 1 87 ? 14.935 -1.184 -26.319 1.00 97.00 87 SER A O 1
ATOM 650 N N . ASN A 1 88 ? 15.990 -2.651 -27.652 1.00 97.00 88 ASN A N 1
ATOM 651 C CA . ASN A 1 88 ? 15.611 -3.827 -26.869 1.00 97.00 88 ASN A CA 1
ATOM 652 C C . ASN A 1 88 ? 16.146 -3.758 -25.432 1.00 97.00 88 ASN A C 1
ATOM 654 O O . ASN A 1 88 ? 15.407 -4.003 -24.480 1.00 97.00 88 ASN A O 1
ATOM 658 N N . SER A 1 89 ? 17.418 -3.388 -25.252 1.00 97.25 89 SER A N 1
ATOM 659 C CA . SER A 1 89 ? 18.021 -3.270 -23.922 1.00 97.25 89 SER A CA 1
ATOM 660 C C . SER A 1 89 ? 17.351 -2.183 -23.083 1.00 97.25 89 SER A C 1
ATOM 662 O O . SER A 1 89 ? 17.142 -2.384 -21.888 1.00 97.25 89 SER A O 1
ATOM 664 N N . LEU A 1 90 ? 17.025 -1.038 -23.683 1.00 97.94 90 LEU A N 1
ATOM 665 C CA . LEU A 1 90 ? 16.389 0.074 -22.989 1.00 97.94 90 LEU A CA 1
ATOM 666 C C . LEU A 1 90 ? 14.957 -0.282 -22.592 1.00 97.94 90 LEU A C 1
ATOM 668 O O . LEU A 1 90 ? 14.596 -0.099 -21.433 1.00 97.94 90 LEU A O 1
ATOM 672 N N . THR A 1 91 ? 14.174 -0.852 -23.508 1.00 98.25 91 THR A N 1
ATOM 673 C CA . THR A 1 91 ? 12.813 -1.313 -23.211 1.00 98.25 91 THR A CA 1
ATOM 674 C C . THR A 1 91 ? 12.816 -2.359 -22.099 1.00 98.25 91 THR A C 1
ATOM 676 O O . THR A 1 91 ? 12.061 -2.227 -21.137 1.00 98.25 91 THR A O 1
ATOM 679 N N . ASN A 1 92 ? 13.716 -3.346 -22.160 1.00 98.19 92 ASN A N 1
ATOM 680 C CA . ASN A 1 92 ? 13.844 -4.352 -21.106 1.00 98.19 92 ASN A CA 1
ATOM 681 C C . ASN A 1 92 ? 14.229 -3.723 -19.767 1.00 98.19 92 ASN A C 1
ATOM 683 O O . ASN A 1 92 ? 13.655 -4.072 -18.738 1.00 98.19 92 ASN A O 1
ATOM 687 N N . LYS A 1 93 ? 15.170 -2.772 -19.767 1.00 97.69 93 LYS A N 1
ATOM 688 C CA . LYS A 1 93 ? 15.595 -2.102 -18.538 1.00 97.69 93 LYS A CA 1
ATOM 689 C C . LYS A 1 93 ? 14.466 -1.279 -17.924 1.00 97.69 93 LYS A C 1
ATOM 691 O O . LYS A 1 93 ? 14.261 -1.367 -16.720 1.00 97.69 93 LYS A O 1
ATOM 696 N N . ILE A 1 94 ? 13.729 -0.525 -18.740 1.00 98.38 94 ILE A N 1
ATOM 697 C CA . ILE A 1 94 ? 12.563 0.247 -18.295 1.00 98.38 94 ILE A CA 1
ATOM 698 C C . ILE A 1 94 ? 11.512 -0.693 -17.706 1.00 98.38 94 ILE A C 1
ATOM 700 O O . ILE A 1 94 ? 11.056 -0.456 -16.593 1.00 98.38 94 ILE A O 1
ATOM 704 N N . SER A 1 95 ? 11.184 -1.783 -18.404 1.00 98.50 95 SER A N 1
ATOM 705 C CA . SER A 1 95 ? 10.206 -2.764 -17.927 1.00 98.50 95 SER A CA 1
ATOM 706 C C . SER A 1 95 ? 10.630 -3.395 -16.600 1.00 98.50 95 SER A C 1
ATOM 708 O O . SER A 1 95 ? 9.817 -3.499 -15.689 1.00 98.50 95 SER A O 1
ATOM 710 N N . GLN A 1 96 ? 11.900 -3.785 -16.462 1.00 98.50 96 GLN A N 1
ATOM 711 C CA . GLN A 1 96 ? 12.430 -4.348 -15.217 1.00 98.50 96 GLN A CA 1
ATOM 712 C C . GLN A 1 96 ? 12.401 -3.336 -14.072 1.00 98.50 96 GLN A C 1
ATOM 714 O O . GLN A 1 96 ? 12.053 -3.691 -12.951 1.00 98.50 96 GLN A O 1
ATOM 719 N N . THR A 1 97 ? 12.751 -2.077 -14.340 1.00 98.62 97 THR A N 1
ATOM 720 C CA . THR A 1 97 ? 12.687 -1.013 -13.334 1.00 98.62 97 THR A CA 1
ATOM 721 C C . THR A 1 97 ? 11.247 -0.759 -12.894 1.00 98.62 97 THR A C 1
ATOM 723 O O . THR A 1 97 ? 10.988 -0.739 -11.697 1.00 98.62 97 THR A O 1
ATOM 726 N N . GLN A 1 98 ? 10.303 -0.645 -13.831 1.00 98.56 98 GLN A N 1
ATOM 727 C CA . GLN A 1 98 ? 8.882 -0.463 -13.515 1.00 98.56 98 GLN A CA 1
ATOM 728 C C . GLN A 1 98 ? 8.317 -1.643 -12.721 1.00 98.56 98 GLN A C 1
ATOM 730 O O . GLN A 1 98 ? 7.576 -1.439 -11.763 1.00 98.56 98 GLN A O 1
ATOM 735 N N . GLN A 1 99 ? 8.694 -2.872 -13.083 1.00 98.69 99 GLN A N 1
ATOM 736 C CA . GLN A 1 99 ? 8.305 -4.064 -12.339 1.00 98.69 99 GLN A CA 1
ATOM 737 C C . GLN A 1 99 ? 8.860 -4.033 -10.910 1.00 98.69 99 GLN A C 1
ATOM 739 O O . GLN A 1 99 ? 8.096 -4.202 -9.968 1.00 98.69 99 GLN A O 1
ATOM 744 N N . ALA A 1 100 ? 10.154 -3.755 -10.734 1.00 98.62 100 ALA A N 1
ATOM 745 C CA . ALA A 1 100 ? 10.772 -3.692 -9.410 1.00 98.62 100 ALA A CA 1
ATOM 746 C C . ALA A 1 100 ? 10.169 -2.581 -8.530 1.00 98.62 100 ALA A C 1
ATOM 748 O O . ALA A 1 100 ? 10.007 -2.755 -7.324 1.00 98.62 100 ALA A O 1
ATOM 749 N N . GLU A 1 101 ? 9.808 -1.438 -9.118 1.00 98.56 101 GLU A N 1
ATOM 750 C CA . GLU A 1 101 ? 9.105 -0.364 -8.412 1.00 98.56 101 GLU A CA 1
ATOM 751 C C . GLU A 1 101 ? 7.686 -0.775 -8.006 1.00 98.56 101 GLU A C 1
ATOM 753 O O . GLU A 1 101 ? 7.277 -0.516 -6.872 1.00 98.56 101 GLU A O 1
ATOM 758 N N . ALA A 1 102 ? 6.949 -1.443 -8.899 1.00 98.69 102 ALA A N 1
ATOM 759 C CA . ALA A 1 102 ? 5.609 -1.946 -8.619 1.00 98.69 102 ALA A CA 1
ATOM 760 C C . ALA A 1 102 ? 5.622 -3.028 -7.529 1.00 98.69 102 ALA A C 1
ATOM 762 O O . ALA A 1 102 ? 4.825 -2.957 -6.596 1.00 98.69 102 ALA A O 1
ATOM 763 N N . GLU A 1 103 ? 6.557 -3.978 -7.599 1.00 98.62 103 GLU A N 1
ATOM 764 C CA . GLU A 1 103 ? 6.786 -4.993 -6.564 1.00 98.62 103 GLU A CA 1
ATOM 765 C C . GLU A 1 103 ? 7.160 -4.333 -5.232 1.00 98.62 103 GLU A C 1
ATOM 767 O O . GLU A 1 103 ? 6.539 -4.600 -4.205 1.00 98.62 103 GLU A O 1
ATOM 772 N N . GLY A 1 104 ? 8.091 -3.375 -5.247 1.00 98.62 104 GLY A N 1
ATOM 773 C CA . GLY A 1 104 ? 8.484 -2.639 -4.047 1.00 98.62 104 GLY A CA 1
ATOM 774 C C . GLY A 1 104 ? 7.348 -1.813 -3.429 1.00 98.62 104 GLY A C 1
ATOM 775 O O . GLY A 1 104 ? 7.291 -1.655 -2.205 1.00 98.62 104 GLY A O 1
ATOM 776 N N . LEU A 1 105 ? 6.432 -1.277 -4.241 1.00 98.56 105 LEU A N 1
ATOM 777 C CA . LEU A 1 105 ? 5.222 -0.613 -3.754 1.00 98.56 105 LEU A CA 1
ATOM 778 C C . LEU A 1 105 ? 4.233 -1.626 -3.171 1.00 98.56 105 LEU A C 1
ATOM 780 O O . LEU A 1 105 ? 3.725 -1.401 -2.071 1.00 98.56 105 LEU A O 1
ATOM 784 N N . ALA A 1 106 ? 3.991 -2.737 -3.867 1.00 98.31 106 ALA A N 1
ATOM 785 C CA . ALA A 1 106 ? 3.114 -3.807 -3.405 1.00 98.31 106 ALA A CA 1
ATOM 786 C C . ALA A 1 106 ? 3.577 -4.360 -2.049 1.00 98.31 106 ALA A C 1
ATOM 788 O O . ALA A 1 106 ? 2.766 -4.482 -1.135 1.00 98.31 106 ALA A O 1
ATOM 789 N N . ASP A 1 107 ? 4.881 -4.574 -1.865 1.00 98.50 107 ASP A N 1
ATOM 790 C CA . ASP A 1 107 ? 5.463 -5.023 -0.598 1.00 98.50 107 ASP A CA 1
AT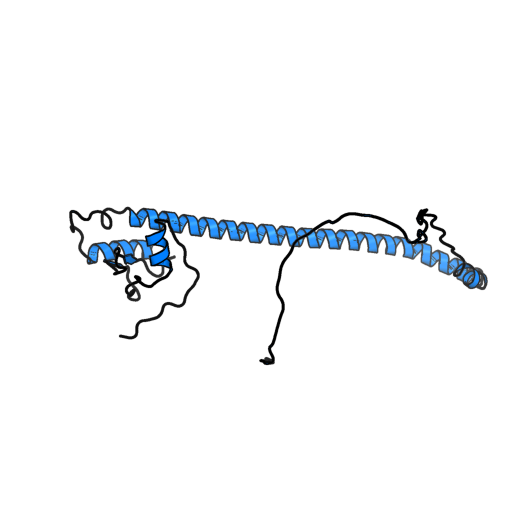OM 791 C C . ASP A 1 107 ? 5.243 -4.022 0.540 1.00 98.50 107 ASP A C 1
ATOM 793 O O . ASP A 1 107 ? 4.919 -4.403 1.670 1.00 98.50 107 ASP A O 1
ATOM 797 N N . LYS A 1 108 ? 5.394 -2.720 0.263 1.00 97.94 108 LYS A N 1
ATOM 798 C CA . LYS A 1 108 ? 5.134 -1.664 1.253 1.00 97.94 108 LYS A CA 1
ATOM 799 C C . LYS A 1 108 ? 3.662 -1.620 1.646 1.00 97.94 108 LYS A C 1
ATOM 801 O O . LYS A 1 108 ? 3.371 -1.523 2.837 1.00 97.94 108 LYS A O 1
ATOM 806 N N . VAL A 1 109 ? 2.752 -1.712 0.676 1.00 97.00 109 VAL A N 1
ATOM 807 C CA . VAL A 1 109 ? 1.305 -1.759 0.931 1.00 97.00 109 VAL A CA 1
ATOM 808 C C . VAL A 1 109 ? 0.950 -3.016 1.720 1.00 97.00 109 VAL A C 1
ATOM 810 O O . VAL A 1 109 ? 0.269 -2.920 2.735 1.00 97.00 109 VAL A O 1
ATOM 813 N N . ASN A 1 110 ? 1.467 -4.179 1.328 1.00 96.94 110 ASN A N 1
ATOM 814 C CA . ASN A 1 110 ? 1.220 -5.438 2.023 1.00 96.94 110 ASN A CA 1
ATOM 815 C C . ASN A 1 110 ? 1.687 -5.374 3.484 1.00 96.94 110 ASN A C 1
ATOM 817 O O . ASN A 1 110 ? 0.920 -5.684 4.394 1.00 96.94 110 ASN A O 1
ATOM 821 N N . ARG A 1 111 ? 2.907 -4.880 3.738 1.00 96.62 111 ARG A N 1
ATOM 822 C CA . ARG A 1 111 ? 3.401 -4.681 5.108 1.00 96.62 111 ARG A CA 1
ATOM 823 C C . ARG A 1 111 ? 2.537 -3.687 5.884 1.00 96.62 111 ARG A C 1
ATOM 825 O O . ARG A 1 111 ? 2.194 -3.949 7.035 1.00 96.62 111 ARG A O 1
ATOM 832 N N . PHE A 1 112 ? 2.137 -2.585 5.249 1.00 94.38 112 PHE A N 1
ATOM 833 C CA . PHE A 1 112 ? 1.244 -1.609 5.864 1.00 94.38 112 PHE A CA 1
ATOM 834 C C . PHE A 1 112 ? -0.090 -2.246 6.276 1.00 94.38 112 PHE A C 1
ATOM 836 O O . PHE A 1 112 ? -0.549 -2.009 7.392 1.00 94.38 112 PHE A O 1
ATOM 843 N N . ILE A 1 113 ? -0.686 -3.082 5.428 1.00 94.75 113 ILE A N 1
ATOM 844 C CA . ILE A 1 113 ? -1.946 -3.770 5.716 1.00 94.75 113 ILE A CA 1
ATOM 845 C C . ILE A 1 113 ? -1.789 -4.839 6.807 1.00 94.75 113 ILE A C 1
ATOM 847 O O . ILE A 1 113 ? -2.622 -4.898 7.711 1.00 94.75 113 ILE A O 1
ATOM 851 N N . ILE A 1 114 ? -0.710 -5.626 6.795 1.00 95.75 114 ILE A N 1
ATOM 852 C CA . ILE A 1 114 ? -0.426 -6.624 7.843 1.00 95.75 114 ILE A CA 1
ATOM 853 C C . ILE A 1 114 ? -0.307 -5.958 9.220 1.00 95.75 114 ILE A C 1
ATOM 855 O O . ILE A 1 114 ? -0.844 -6.455 10.207 1.00 95.75 114 ILE A O 1
ATOM 859 N N . GLU A 1 115 ? 0.344 -4.798 9.299 1.00 94.06 115 GLU A N 1
ATOM 860 C CA . GLU A 1 115 ? 0.402 -4.020 10.539 1.00 94.06 115 GLU A CA 1
ATOM 861 C C . GLU A 1 115 ? -0.995 -3.562 11.005 1.00 94.06 115 GLU A C 1
ATOM 863 O O . GLU A 1 115 ? -1.272 -3.596 12.203 1.00 94.06 115 GLU A O 1
ATOM 868 N N . ARG A 1 116 ? -1.908 -3.182 10.095 1.00 93.62 116 ARG A N 1
ATOM 869 C CA . ARG A 1 116 ? -3.297 -2.829 10.463 1.00 93.62 116 ARG A CA 1
ATOM 870 C C . ARG A 1 116 ? -4.076 -4.041 10.959 1.00 93.62 116 ARG A C 1
ATOM 872 O O . ARG A 1 116 ? -4.769 -3.933 11.968 1.00 93.62 116 ARG A O 1
ATOM 879 N N . TYR A 1 117 ? -3.908 -5.188 10.305 1.00 94.31 117 TYR A N 1
ATOM 880 C CA . TYR A 1 117 ? -4.474 -6.452 10.765 1.00 94.31 117 TYR A CA 1
ATOM 881 C C . TYR A 1 117 ? -4.024 -6.762 12.198 1.00 94.31 117 TYR A C 1
ATOM 883 O O . TYR A 1 117 ? -4.862 -6.949 13.077 1.00 94.31 117 TYR A O 1
ATOM 891 N N . ASN A 1 118 ? -2.717 -6.722 12.467 1.00 94.50 118 ASN A N 1
ATOM 892 C CA . ASN A 1 118 ? -2.170 -7.009 13.795 1.00 94.50 118 ASN A CA 1
ATOM 893 C C . ASN A 1 118 ? -2.675 -6.030 14.865 1.00 94.50 118 ASN A C 1
ATOM 895 O O . ASN A 1 118 ? -3.006 -6.451 15.972 1.00 94.50 118 ASN A O 1
ATOM 899 N N . ASN A 1 119 ? -2.776 -4.739 14.539 1.00 93.50 119 ASN A N 1
ATOM 900 C CA . ASN A 1 119 ? -3.301 -3.734 15.462 1.00 93.50 119 ASN A CA 1
ATOM 901 C C . ASN A 1 119 ? -4.771 -3.984 15.811 1.00 93.50 119 ASN A C 1
ATOM 903 O O . ASN A 1 119 ? -5.138 -3.919 16.982 1.00 93.50 119 ASN A O 1
ATOM 907 N N . ILE A 1 120 ? -5.605 -4.312 14.820 1.00 92.12 120 ILE A N 1
ATOM 908 C CA . ILE A 1 120 ? -7.021 -4.619 15.053 1.00 92.12 120 ILE A CA 1
ATOM 909 C C . ILE A 1 120 ? -7.169 -5.891 15.885 1.00 92.12 120 ILE A C 1
ATOM 911 O O . ILE A 1 120 ? -7.939 -5.878 16.838 1.00 92.12 120 ILE A O 1
ATOM 915 N N . GLN A 1 121 ? -6.383 -6.935 15.602 1.00 92.69 121 GLN A N 1
ATOM 916 C CA . GLN A 1 121 ? -6.367 -8.155 16.414 1.00 92.69 121 GLN A CA 1
ATOM 917 C C . GLN A 1 121 ? -5.932 -7.882 17.857 1.00 92.69 121 GLN A C 1
ATOM 919 O O . GLN A 1 121 ? -6.505 -8.432 18.793 1.00 92.69 121 GLN A O 1
ATOM 924 N N . LEU A 1 122 ? -4.933 -7.022 18.071 1.00 93.31 122 LEU A N 1
ATOM 925 C CA . LEU A 1 122 ? -4.522 -6.638 19.418 1.00 93.31 122 LEU A CA 1
ATOM 926 C C . LEU A 1 122 ? -5.666 -5.929 20.153 1.00 93.31 122 LEU A C 1
ATOM 928 O O . LEU A 1 122 ? -6.028 -6.349 21.248 1.00 93.31 122 LEU A O 1
ATOM 932 N N . ILE A 1 123 ? -6.248 -4.891 19.542 1.00 92.19 123 ILE A N 1
ATOM 933 C CA . ILE A 1 123 ? -7.312 -4.074 20.144 1.00 92.19 123 ILE A CA 1
ATOM 934 C C . ILE A 1 123 ? -8.561 -4.919 20.421 1.00 92.19 123 ILE A C 1
ATOM 936 O O . ILE A 1 123 ? -9.117 -4.835 21.515 1.00 92.19 123 ILE A O 1
ATOM 940 N N . SER A 1 124 ? -8.978 -5.769 19.478 1.00 90.75 124 SER A N 1
ATOM 941 C CA . SER A 1 124 ? -10.182 -6.597 19.609 1.00 90.75 124 SER A CA 1
ATOM 942 C C . SER A 1 124 ? -10.078 -7.648 20.712 1.00 90.75 124 SER A C 1
ATOM 944 O O . SER A 1 124 ? -11.103 -8.120 21.190 1.00 90.75 124 SER A O 1
ATOM 946 N N . ASN A 1 125 ? -8.861 -8.013 21.126 1.00 91.00 125 ASN A N 1
ATOM 947 C CA . ASN A 1 125 ? -8.618 -8.984 22.192 1.00 91.00 125 ASN A CA 1
ATOM 948 C C . ASN A 1 125 ? -8.382 -8.340 23.571 1.00 91.00 125 ASN A C 1
ATOM 950 O O . ASN A 1 125 ? -8.236 -9.059 24.562 1.00 91.00 125 ASN A O 1
ATOM 954 N N . LEU A 1 126 ? -8.361 -7.004 23.680 1.00 90.88 126 LEU A N 1
ATOM 955 C CA . LEU A 1 126 ? -8.180 -6.335 24.970 1.00 90.88 126 LEU A CA 1
ATOM 956 C C . LEU A 1 126 ? -9.372 -6.599 25.898 1.00 90.88 126 LEU A C 1
ATOM 958 O O . LEU A 1 126 ? -10.533 -6.455 25.516 1.00 90.88 126 LEU A O 1
ATOM 962 N N . SER A 1 127 ? -9.080 -6.922 27.160 1.00 89.56 127 SER A N 1
ATOM 963 C CA . SER A 1 127 ? -10.086 -7.254 28.183 1.00 89.56 127 SER A CA 1
ATOM 964 C C . SER A 1 127 ? -11.115 -6.147 28.418 1.00 89.56 127 SER A C 1
ATOM 966 O O . SER A 1 127 ? -12.260 -6.438 28.751 1.00 89.56 127 SER A O 1
ATOM 968 N N . ILE A 1 128 ? -10.728 -4.891 28.185 1.00 89.94 128 ILE A N 1
ATOM 969 C CA . ILE A 1 128 ? -11.598 -3.710 28.241 1.00 89.94 128 ILE A CA 1
ATOM 970 C C . ILE A 1 128 ? -12.756 -3.745 27.226 1.00 89.94 128 ILE A C 1
ATOM 972 O O . ILE A 1 128 ? -13.773 -3.084 27.443 1.00 89.94 128 ILE A O 1
ATOM 976 N N . PHE A 1 129 ? -12.622 -4.528 26.149 1.00 89.19 129 PHE A N 1
ATOM 977 C CA . PHE A 1 129 ? -13.640 -4.698 25.109 1.00 89.19 129 PHE A CA 1
ATOM 978 C C . PHE A 1 129 ? -14.235 -6.114 25.060 1.00 89.19 129 PHE A C 1
ATOM 980 O O . PHE A 1 129 ? -15.333 -6.281 24.539 1.00 89.19 129 PHE A O 1
ATOM 987 N N . THR A 1 130 ? -13.561 -7.129 25.615 1.00 86.19 130 THR A N 1
ATOM 988 C CA . THR A 1 130 ? -14.014 -8.534 25.548 1.00 86.19 130 THR A CA 1
ATOM 989 C C . THR A 1 130 ? -14.681 -9.051 26.822 1.00 86.19 130 THR A C 1
ATOM 991 O O . THR A 1 130 ? -15.444 -10.017 26.766 1.00 86.19 130 THR A O 1
ATOM 994 N N . ASN A 1 131 ? -14.429 -8.443 27.986 1.00 78.62 131 ASN A N 1
ATOM 995 C CA . ASN A 1 131 ? -14.952 -8.955 29.249 1.00 78.62 131 ASN A CA 1
ATOM 996 C C . ASN A 1 131 ? -16.357 -8.409 29.551 1.00 78.62 131 ASN A C 1
ATOM 998 O O . ASN A 1 131 ? -16.514 -7.353 30.154 1.00 78.62 131 ASN A O 1
ATOM 1002 N N . SER A 1 132 ? -17.393 -9.161 29.170 1.00 65.50 132 SER A N 1
ATOM 1003 C CA . SER A 1 132 ? -18.799 -8.797 29.417 1.00 65.50 132 SER A CA 1
ATOM 1004 C C . SER A 1 132 ? -19.254 -8.966 30.869 1.00 65.50 132 SER A C 1
ATOM 1006 O O . SER A 1 132 ? -20.321 -8.481 31.240 1.00 65.50 132 SER A O 1
ATOM 1008 N N . LYS A 1 133 ? -18.483 -9.682 31.699 1.00 58.84 133 LYS A N 1
ATOM 1009 C CA . LYS A 1 133 ? -18.899 -10.062 33.060 1.00 58.84 133 LYS A CA 1
ATOM 1010 C C . LYS A 1 133 ? -18.578 -9.003 34.107 1.00 58.84 133 LYS A C 1
ATOM 1012 O O . LYS A 1 133 ? -19.063 -9.105 35.230 1.00 58.84 133 LYS A O 1
ATOM 1017 N N . VAL A 1 134 ? -17.773 -8.006 33.750 1.00 53.25 134 VAL A N 1
ATOM 1018 C CA . VAL A 1 134 ? -17.400 -6.912 34.638 1.00 53.25 134 VAL A CA 1
ATOM 1019 C C . VAL A 1 134 ? -17.280 -5.650 33.788 1.00 53.25 134 VAL A C 1
ATOM 1021 O O . VAL A 1 134 ? -16.269 -5.443 33.123 1.00 53.25 134 VAL A O 1
ATOM 1024 N N . ASP A 1 135 ? -18.307 -4.798 33.788 1.00 64.88 135 ASP A N 1
ATOM 1025 C CA . ASP A 1 135 ? -18.232 -3.460 33.177 1.00 64.88 135 ASP A CA 1
ATOM 1026 C C . ASP A 1 135 ? -17.426 -2.528 34.104 1.00 64.88 135 ASP A C 1
ATOM 1028 O O . ASP A 1 135 ? -17.904 -1.531 34.634 1.00 64.88 135 ASP A O 1
ATOM 1032 N N . THR A 1 136 ? -16.191 -2.942 34.398 1.00 73.38 136 THR A N 1
ATOM 1033 C CA . THR A 1 136 ? -15.262 -2.267 35.315 1.00 73.38 136 THR A CA 1
ATOM 1034 C C . THR A 1 136 ? -14.693 -0.985 34.733 1.00 73.38 136 THR A C 1
ATOM 1036 O O . THR A 1 136 ? -14.159 -0.177 35.484 1.00 73.38 136 THR A O 1
ATOM 1039 N N . PHE A 1 137 ? -14.768 -0.816 33.413 1.00 84.62 137 PHE A N 1
ATOM 1040 C CA . PHE A 1 137 ? -14.136 0.290 32.708 1.00 84.62 137 PHE A CA 1
ATOM 1041 C C . PHE A 1 137 ? -15.182 1.298 32.245 1.00 84.62 137 PHE A C 1
ATOM 1043 O O . PHE A 1 137 ? -16.076 0.986 31.457 1.00 84.62 137 PHE A O 1
ATOM 1050 N N . SER A 1 138 ? -15.021 2.534 32.698 1.00 89.44 138 SER A N 1
ATOM 1051 C CA . SER A 1 138 ? -15.817 3.677 32.275 1.00 89.44 138 SER A CA 1
ATOM 1052 C C . SER A 1 138 ? -15.629 3.986 30.787 1.00 89.44 138 SER A C 1
ATOM 1054 O O . SER A 1 138 ? -14.599 3.688 30.173 1.00 89.44 138 SER A O 1
ATOM 1056 N N . GLN A 1 139 ? -16.605 4.690 30.207 1.00 89.56 139 GLN A N 1
ATOM 1057 C CA . GLN A 1 139 ? -16.518 5.174 28.827 1.00 89.56 139 GLN A CA 1
ATOM 1058 C C . GLN A 1 139 ? -15.272 6.036 28.584 1.00 89.56 139 GLN A C 1
ATOM 1060 O O . GLN A 1 139 ? -14.660 5.979 27.518 1.00 89.56 139 GLN A O 1
ATOM 1065 N N . LYS A 1 140 ? -14.868 6.807 29.599 1.00 91.94 140 LYS A N 1
ATOM 1066 C CA . LYS A 1 140 ? -13.691 7.672 29.543 1.00 91.94 140 LYS A CA 1
ATOM 1067 C C . LYS A 1 140 ? -12.393 6.868 29.458 1.00 91.94 140 LYS A C 1
ATOM 1069 O O . LYS A 1 140 ? -11.496 7.268 28.724 1.00 91.94 140 LYS A O 1
ATOM 1074 N N . GLU A 1 141 ? -12.292 5.743 30.164 1.00 92.94 141 GLU A N 1
ATOM 1075 C CA . GLU A 1 141 ? -11.123 4.852 30.094 1.00 92.94 141 GLU A CA 1
ATOM 1076 C C . GLU A 1 141 ? -11.033 4.154 28.736 1.00 92.94 141 GLU A C 1
ATOM 1078 O O . GLU A 1 141 ? -9.964 4.138 28.126 1.00 92.94 141 GLU A O 1
ATOM 1083 N N . LYS A 1 142 ? -12.170 3.663 28.221 1.00 93.25 142 LYS A N 1
ATOM 1084 C CA . LYS A 1 142 ? -12.275 3.088 26.870 1.00 93.25 142 LYS A CA 1
ATOM 1085 C C . LYS A 1 142 ? -11.805 4.092 25.811 1.00 93.25 142 LYS A C 1
ATOM 1087 O O . LYS A 1 142 ? -10.968 3.765 24.975 1.00 93.25 142 LYS A O 1
ATOM 1092 N N . GLN A 1 143 ? -12.284 5.334 25.886 1.00 95.06 143 GLN A N 1
ATOM 1093 C CA . GLN A 1 143 ? -11.880 6.404 24.973 1.00 95.06 143 GLN A CA 1
ATOM 1094 C C . GLN A 1 143 ? -10.402 6.791 25.129 1.00 95.06 143 GLN A C 1
ATOM 1096 O O . GLN A 1 143 ? -9.711 6.946 24.126 1.00 95.06 143 GLN A O 1
ATOM 1101 N N . ALA A 1 144 ? -9.896 6.937 26.357 1.00 95.44 144 ALA A N 1
ATOM 1102 C CA . ALA A 1 144 ? -8.502 7.309 26.602 1.00 95.44 144 ALA A CA 1
ATOM 1103 C C . ALA A 1 144 ? -7.520 6.287 26.012 1.00 95.44 144 ALA A C 1
ATOM 1105 O O . ALA A 1 144 ? -6.521 6.674 25.406 1.00 95.44 144 ALA A O 1
ATOM 1106 N N . LEU A 1 145 ? -7.840 4.995 26.120 1.00 94.62 145 LEU A N 1
ATOM 1107 C CA . LEU A 1 145 ? -7.070 3.927 25.493 1.00 94.62 145 LEU A CA 1
ATOM 1108 C C . LEU A 1 145 ? -7.046 4.068 23.963 1.00 94.62 145 LEU A C 1
ATOM 1110 O O . LEU A 1 145 ? -5.975 4.046 23.362 1.00 94.62 145 LEU A O 1
ATOM 1114 N N . LEU A 1 146 ? -8.209 4.244 23.326 1.00 95.94 146 LEU A N 1
ATOM 1115 C CA . LEU A 1 146 ? -8.286 4.401 21.868 1.00 95.94 146 LEU A CA 1
ATOM 1116 C C . LEU A 1 146 ? -7.570 5.671 21.385 1.00 95.94 146 LEU A C 1
ATOM 1118 O O . LEU A 1 146 ? -6.883 5.631 20.367 1.00 95.94 146 LEU A O 1
ATOM 1122 N N . ASN A 1 147 ? -7.656 6.768 22.142 1.00 96.56 147 ASN A N 1
ATOM 1123 C CA . ASN A 1 147 ? -6.896 7.991 21.871 1.00 96.56 147 ASN A CA 1
ATOM 1124 C C . ASN A 1 147 ? -5.394 7.728 21.886 1.00 96.56 147 ASN A C 1
ATOM 1126 O O . ASN A 1 147 ? -4.700 8.110 20.952 1.00 96.56 147 ASN A O 1
ATOM 1130 N N . GLN A 1 148 ? -4.899 7.013 22.899 1.00 95.06 148 GLN A N 1
ATOM 1131 C CA . GLN A 1 148 ? -3.487 6.661 22.978 1.00 95.06 148 GLN A CA 1
ATOM 1132 C C . GLN A 1 148 ? -3.039 5.845 21.757 1.00 95.06 148 GLN A C 1
ATOM 1134 O O . GLN A 1 148 ? -1.943 6.073 21.245 1.00 95.06 148 GLN A O 1
ATOM 1139 N N . PHE A 1 149 ? -3.870 4.923 21.258 1.00 93.94 149 PHE A N 1
ATOM 1140 C CA . PHE A 1 149 ? -3.572 4.183 20.029 1.00 93.94 149 PHE A CA 1
ATOM 1141 C C . PHE A 1 149 ? -3.458 5.106 18.810 1.00 93.94 149 PHE A C 1
ATOM 1143 O O . PHE A 1 149 ? -2.482 4.983 18.063 1.00 93.94 149 PHE A O 1
ATOM 1150 N N . VAL A 1 150 ? -4.405 6.031 18.632 1.00 94.81 150 VAL A N 1
ATOM 1151 C CA . VAL A 1 150 ? -4.384 7.033 17.552 1.00 94.81 150 VAL A CA 1
ATOM 1152 C C . VAL A 1 150 ? -3.142 7.925 17.656 1.00 94.81 150 VAL A C 1
ATOM 1154 O O . VAL A 1 150 ? -2.381 8.023 16.694 1.00 94.81 150 VAL A O 1
ATOM 1157 N N . ASP A 1 151 ? -2.866 8.480 18.837 1.00 94.56 151 ASP A N 1
ATOM 1158 C CA . ASP A 1 151 ? -1.751 9.404 19.086 1.00 94.56 151 ASP A CA 1
ATOM 1159 C C . ASP A 1 151 ? -0.375 8.738 18.924 1.00 94.56 151 ASP A C 1
ATOM 1161 O O . ASP A 1 151 ? 0.584 9.365 18.463 1.00 94.56 151 ASP A O 1
ATOM 1165 N N . THR A 1 152 ? -0.272 7.455 19.288 1.00 93.19 152 THR A N 1
ATOM 1166 C CA . THR A 1 152 ? 0.972 6.679 19.182 1.00 93.19 152 THR A CA 1
ATOM 1167 C C . THR A 1 152 ? 1.273 6.310 17.734 1.00 93.19 152 THR A C 1
ATOM 1169 O O . THR A 1 152 ? 2.411 6.454 17.288 1.00 93.19 152 THR A O 1
ATOM 1172 N N . HIS A 1 153 ? 0.270 5.839 16.987 1.00 89.69 153 HIS A N 1
ATOM 1173 C CA . HIS A 1 153 ? 0.491 5.327 15.634 1.00 89.69 153 HIS A CA 1
ATOM 1174 C C . HIS A 1 153 ? 0.417 6.416 14.563 1.00 89.69 153 HIS A C 1
ATOM 1176 O O . HIS A 1 153 ? 1.065 6.269 13.533 1.00 89.69 153 HIS A O 1
ATOM 1182 N N . LYS A 1 154 ? -0.348 7.497 14.780 1.00 89.94 154 LYS A N 1
ATOM 1183 C CA . LYS A 1 154 ? -0.486 8.670 13.887 1.00 89.94 154 LYS A CA 1
ATOM 1184 C C . LYS A 1 154 ? -0.921 8.378 12.443 1.00 89.94 154 LYS A C 1
ATOM 1186 O O . LYS A 1 154 ? -0.822 9.245 11.583 1.00 89.94 154 LYS A O 1
ATOM 1191 N N . VAL A 1 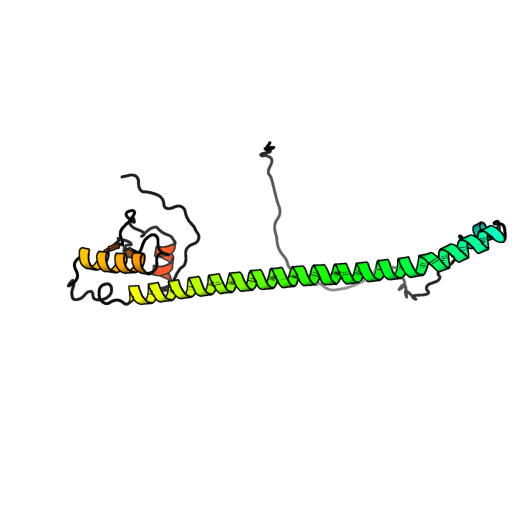155 ? -1.384 7.160 12.174 1.00 91.12 155 VAL A N 1
ATOM 1192 C CA . VAL A 1 155 ? -1.856 6.690 10.857 1.00 91.12 155 VAL A CA 1
ATOM 1193 C C . VAL A 1 155 ? -3.367 6.471 10.816 1.00 91.12 155 VAL A C 1
ATOM 1195 O O . VAL A 1 155 ? -3.893 6.085 9.779 1.00 91.12 155 VAL A O 1
ATOM 1198 N N . TYR A 1 156 ? -4.047 6.654 11.947 1.00 92.00 156 TYR A N 1
ATOM 1199 C CA . TYR A 1 156 ? -5.489 6.485 12.069 1.00 92.00 156 TYR A CA 1
ATOM 1200 C C . TYR A 1 156 ? -6.133 7.849 12.263 1.00 92.00 156 TYR A C 1
ATOM 1202 O O . TYR A 1 156 ? -5.694 8.604 13.127 1.00 92.00 156 TYR A O 1
ATOM 1210 N N . ASP A 1 157 ? -7.196 8.121 11.514 1.00 91.38 157 ASP A N 1
ATOM 1211 C CA . ASP A 1 157 ? -8.041 9.291 11.762 1.00 91.38 157 ASP A CA 1
ATOM 1212 C C . ASP A 1 157 ? -8.971 9.052 12.961 1.00 91.38 157 ASP A C 1
ATOM 1214 O O . ASP A 1 157 ? -9.241 9.959 13.743 1.00 91.38 157 ASP A O 1
ATOM 1218 N N . SER A 1 158 ? -9.460 7.816 13.119 1.00 92.31 158 SER A N 1
ATOM 1219 C CA . SER A 1 158 ? -10.319 7.404 14.229 1.00 92.31 158 SER A CA 1
ATOM 1220 C C . SER A 1 158 ? -10.281 5.888 14.432 1.00 92.31 158 SER A C 1
ATOM 1222 O O . SER A 1 158 ? -9.996 5.130 13.503 1.00 92.31 158 SER A O 1
ATOM 1224 N N . ILE A 1 159 ? -10.584 5.443 15.652 1.00 94.69 159 ILE A N 1
ATOM 1225 C CA . ILE A 1 159 ? -10.817 4.041 16.004 1.00 94.69 159 ILE A CA 1
ATOM 1226 C C . ILE A 1 159 ? -12.137 3.966 16.769 1.00 94.69 159 ILE A C 1
ATOM 1228 O O . ILE A 1 159 ? -12.320 4.687 17.750 1.00 94.69 159 ILE A O 1
ATOM 1232 N N . ALA A 1 160 ? -13.029 3.061 16.365 1.00 94.50 160 ALA A N 1
ATOM 1233 C CA . ALA A 1 160 ? -14.266 2.767 17.080 1.00 94.50 160 ALA A CA 1
ATOM 1234 C C . ALA A 1 160 ? -14.430 1.271 17.338 1.00 94.50 160 ALA A C 1
ATOM 1236 O O . ALA A 1 160 ? -14.028 0.430 16.538 1.00 94.50 160 ALA A O 1
ATOM 1237 N N . VAL A 1 161 ? -15.063 0.962 18.464 1.00 94.44 161 VAL A N 1
ATOM 1238 C CA . VAL A 1 161 ? -15.506 -0.377 18.841 1.00 94.44 161 VAL A CA 1
ATOM 1239 C C . VAL A 1 161 ? -17.025 -0.366 18.840 1.00 94.44 161 VAL A C 1
ATOM 1241 O O . VAL A 1 161 ? -17.647 0.532 19.414 1.00 94.44 161 VAL A O 1
ATOM 1244 N N . LEU A 1 162 ? -17.613 -1.358 18.179 1.00 92.94 162 LEU A N 1
ATOM 1245 C CA . LEU A 1 162 ? -19.047 -1.453 17.954 1.00 92.94 162 LEU A CA 1
ATOM 1246 C C . LEU A 1 162 ? -19.608 -2.720 18.599 1.00 92.94 162 LEU A C 1
ATOM 1248 O O . LEU A 1 162 ? -18.922 -3.738 18.687 1.00 92.94 162 LEU A O 1
ATOM 1252 N N . ASN A 1 163 ? -20.864 -2.664 19.038 1.00 91.06 163 ASN A N 1
ATOM 1253 C CA . ASN A 1 163 ? -21.602 -3.855 19.451 1.00 91.06 163 ASN A CA 1
ATOM 1254 C C . ASN A 1 163 ? -22.135 -4.637 18.227 1.00 91.06 163 ASN A C 1
ATOM 1256 O O . ASN A 1 163 ? -22.042 -4.191 17.083 1.00 91.06 163 ASN A O 1
ATOM 1260 N N . LEU A 1 164 ? -22.759 -5.797 18.464 1.00 91.19 164 LEU A N 1
ATOM 1261 C CA . LEU A 1 164 ? -23.333 -6.643 17.400 1.00 91.19 164 LEU A CA 1
ATOM 1262 C C . LEU A 1 164 ? -24.510 -5.994 16.642 1.00 91.19 164 LEU A C 1
ATOM 1264 O O . LEU A 1 164 ? -24.844 -6.431 15.537 1.00 91.19 164 LEU A O 1
ATOM 1268 N N . ASN A 1 165 ? -25.107 -4.943 17.208 1.00 93.38 165 ASN A N 1
ATOM 1269 C CA . ASN A 1 165 ? -26.157 -4.140 16.580 1.00 93.38 165 ASN A CA 1
ATOM 1270 C C . ASN A 1 165 ? -25.590 -2.972 15.756 1.00 93.38 165 ASN A C 1
ATOM 1272 O O . ASN A 1 165 ? -26.361 -2.245 15.137 1.00 93.38 165 ASN A O 1
ATOM 1276 N N . GLY A 1 166 ? -24.267 -2.781 15.731 1.00 93.12 166 GLY A N 1
ATOM 1277 C CA . GLY A 1 166 ? -23.604 -1.691 15.018 1.00 93.12 166 GLY A CA 1
ATOM 1278 C C . GLY A 1 166 ? -23.587 -0.359 15.769 1.00 93.12 166 GLY A C 1
ATOM 1279 O O . GLY A 1 166 ? -23.242 0.655 15.166 1.00 93.12 166 GLY A O 1
ATOM 1280 N N . ASP A 1 167 ? -23.946 -0.326 17.054 1.00 93.44 167 ASP A N 1
ATOM 1281 C CA . ASP A 1 167 ? -23.810 0.879 17.875 1.00 93.44 167 ASP A CA 1
ATOM 1282 C C . ASP A 1 167 ? -22.370 1.038 18.352 1.00 93.44 167 ASP A C 1
ATOM 1284 O O . ASP A 1 167 ? -21.735 0.070 18.779 1.00 93.44 167 ASP A O 1
ATOM 1288 N N . VAL A 1 168 ? -21.875 2.274 18.339 1.00 93.00 168 VAL A N 1
ATOM 1289 C CA . VAL A 1 168 ? -20.549 2.610 18.861 1.00 93.00 168 VAL A CA 1
ATOM 1290 C C . VAL A 1 168 ? -20.567 2.522 20.386 1.00 93.00 168 VAL A C 1
ATOM 1292 O O . VAL A 1 168 ? -21.252 3.291 21.056 1.00 93.00 168 VAL A O 1
ATOM 1295 N N . ILE A 1 169 ? -19.784 1.596 20.940 1.00 91.88 169 ILE A N 1
ATOM 1296 C CA . ILE A 1 169 ? -19.609 1.429 22.390 1.00 91.88 169 ILE A CA 1
ATOM 1297 C C . ILE A 1 169 ? -18.352 2.125 22.907 1.00 91.88 169 ILE A C 1
ATOM 1299 O O . ILE A 1 169 ? -18.269 2.433 24.089 1.00 91.88 169 ILE A O 1
ATOM 1303 N N . ALA A 1 170 ? -17.379 2.410 22.043 1.00 93.81 170 ALA A N 1
ATOM 1304 C CA . ALA A 1 170 ? -16.220 3.238 22.353 1.00 93.81 170 ALA A CA 1
ATOM 1305 C C . ALA A 1 170 ? -15.669 3.851 21.066 1.00 93.81 170 ALA A C 1
ATOM 1307 O O . ALA A 1 170 ? -15.695 3.207 20.022 1.00 93.81 170 ALA A O 1
ATOM 1308 N N . GLN A 1 171 ? -15.139 5.068 21.141 1.00 95.25 171 GLN A N 1
ATOM 1309 C CA . GLN A 1 171 ? -14.425 5.687 20.027 1.00 95.25 171 GLN A CA 1
ATOM 1310 C C . GLN A 1 171 ? -13.293 6.581 20.522 1.00 95.25 171 GLN A C 1
ATOM 1312 O O . GLN A 1 171 ? -13.348 7.086 21.646 1.00 95.25 171 GLN A O 1
ATOM 1317 N N . SER A 1 172 ? -12.288 6.792 19.678 1.00 95.69 172 SER A N 1
ATOM 1318 C CA . SER A 1 172 ? -11.297 7.847 19.868 1.00 95.69 172 SER A CA 1
ATOM 1319 C C . SER A 1 172 ? -11.912 9.241 19.664 1.00 95.69 172 SER A C 1
ATOM 1321 O O . SER A 1 172 ? -13.064 9.404 19.250 1.00 95.69 172 SER A O 1
ATOM 1323 N N . GLN A 1 173 ? -11.135 10.274 19.982 1.00 89.50 173 GLN A N 1
ATOM 1324 C CA . GLN A 1 173 ? -11.426 11.665 19.641 1.00 89.50 173 GLN A CA 1
ATOM 1325 C C . GLN A 1 173 ? -11.549 11.833 18.121 1.00 89.50 173 GLN A C 1
ATOM 1327 O O . GLN A 1 173 ? -10.876 11.132 17.368 1.00 89.50 173 GLN A O 1
ATOM 1332 N N . GLY A 1 174 ? -12.401 12.764 17.689 1.00 86.00 174 GLY A N 1
ATOM 1333 C CA . GLY A 1 174 ? -12.671 13.043 16.279 1.00 86.00 174 GLY A CA 1
ATOM 1334 C C . GLY A 1 174 ? -14.162 13.211 15.995 1.00 86.00 174 GLY A C 1
ATOM 1335 O O . GLY A 1 174 ? -14.965 13.371 16.920 1.00 86.00 174 GLY A O 1
ATOM 1336 N N . ASP A 1 175 ? -14.517 13.168 14.710 1.00 87.25 175 ASP A N 1
ATOM 1337 C CA . ASP A 1 175 ? -15.911 13.167 14.260 1.00 87.25 175 ASP A CA 1
ATOM 1338 C C . ASP A 1 175 ? -16.663 11.964 14.867 1.00 87.25 175 ASP A C 1
ATOM 1340 O O . ASP A 1 175 ? -16.133 10.853 14.968 1.00 87.25 175 ASP A O 1
ATOM 1344 N N . LEU A 1 176 ? -17.910 12.188 15.292 1.00 87.12 176 LEU A N 1
ATOM 1345 C CA . LEU A 1 176 ? -18.765 11.125 15.822 1.00 87.12 176 LEU A CA 1
ATOM 1346 C C . LEU A 1 176 ? -19.050 10.091 14.732 1.00 87.12 176 LEU A C 1
ATOM 1348 O O . LEU A 1 176 ? -19.502 10.437 13.638 1.00 87.12 176 LEU A O 1
ATOM 1352 N N . ILE A 1 177 ? -18.816 8.819 15.053 1.00 88.56 177 ILE A N 1
ATOM 1353 C CA . ILE A 1 177 ? -19.110 7.714 14.145 1.00 88.56 177 ILE A CA 1
ATOM 1354 C C . ILE A 1 177 ? -20.574 7.304 14.369 1.00 88.56 177 ILE A C 1
ATOM 1356 O O . ILE A 1 177 ? -20.937 6.950 15.492 1.00 88.56 177 ILE A O 1
ATOM 1360 N N . PRO A 1 178 ? -21.446 7.372 13.343 1.00 89.94 178 PRO A N 1
ATOM 1361 C CA . PRO A 1 178 ? -22.835 6.952 13.488 1.00 89.94 178 PRO A CA 1
ATOM 1362 C C . PRO A 1 178 ? -22.932 5.425 13.609 1.00 89.94 178 PRO A C 1
ATOM 1364 O O . PRO A 1 178 ? -21.957 4.710 13.379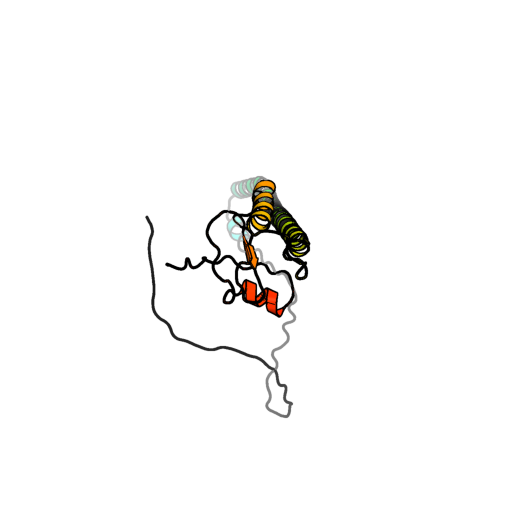 1.00 89.94 178 PRO A O 1
ATOM 1367 N N . ASN A 1 179 ? -24.121 4.910 13.929 1.00 92.31 179 ASN A N 1
ATOM 1368 C CA . ASN A 1 179 ? -24.377 3.469 13.902 1.00 92.31 179 ASN A CA 1
ATOM 1369 C C . ASN A 1 179 ? -24.040 2.882 12.510 1.00 92.31 179 ASN A C 1
ATOM 1371 O O . ASN A 1 179 ? -24.463 3.418 11.483 1.00 92.31 179 ASN A O 1
ATOM 1375 N N . GLN A 1 180 ? -23.292 1.776 12.493 1.00 92.31 180 GLN A N 1
ATOM 1376 C CA . GLN A 1 180 ? -22.771 1.130 11.280 1.00 92.31 180 GLN A CA 1
ATOM 1377 C C . GLN A 1 180 ? -23.537 -0.147 10.895 1.00 92.31 180 GLN A C 1
ATOM 1379 O O . GLN A 1 180 ? -23.107 -0.904 10.039 1.00 92.31 180 GLN A O 1
ATOM 1384 N N . SER A 1 181 ? -24.708 -0.421 11.475 1.00 92.44 181 SER A N 1
ATOM 1385 C CA . SER A 1 181 ? -25.487 -1.645 11.184 1.00 92.44 181 SER A CA 1
ATOM 1386 C C . SER A 1 181 ? -25.798 -1.861 9.695 1.00 92.44 181 SER A C 1
ATOM 1388 O O . SER A 1 181 ? -25.933 -2.997 9.227 1.00 92.44 181 SER A O 1
ATOM 1390 N N . SER A 1 182 ? -25.926 -0.760 8.952 1.00 90.44 182 SER A N 1
ATOM 1391 C CA . SER A 1 182 ? -26.223 -0.744 7.520 1.00 90.44 182 SER A CA 1
ATOM 1392 C C . SER A 1 182 ? -24.981 -0.661 6.631 1.00 90.44 182 SER A C 1
ATOM 1394 O O . SER A 1 182 ? -25.123 -0.764 5.413 1.00 90.44 182 SER A O 1
ATOM 1396 N N . SER A 1 183 ? -23.788 -0.484 7.205 1.00 89.50 183 SER A N 1
ATOM 1397 C CA . SER A 1 183 ? -22.559 -0.370 6.428 1.00 89.50 183 SER A CA 1
ATOM 1398 C C . SER A 1 183 ? -22.128 -1.740 5.896 1.00 89.50 183 SER A C 1
ATOM 1400 O O . SER A 1 183 ? -22.332 -2.788 6.522 1.00 89.50 183 SER A O 1
ATOM 1402 N N . GLN A 1 184 ? -21.578 -1.746 4.682 1.00 90.75 184 GLN A N 1
ATOM 1403 C CA . GLN A 1 184 ? -21.224 -2.986 3.992 1.00 90.75 184 GLN A CA 1
ATOM 1404 C C . GLN A 1 184 ? -20.085 -3.723 4.706 1.00 90.75 184 GLN A C 1
ATOM 1406 O O . GLN A 1 184 ? -20.100 -4.951 4.790 1.00 90.75 184 GLN A O 1
ATOM 1411 N N . ASP A 1 185 ? -19.122 -2.981 5.241 1.00 90.88 185 ASP A N 1
ATOM 1412 C CA . ASP A 1 185 ? -17.979 -3.496 5.990 1.00 90.88 185 ASP A CA 1
ATOM 1413 C C . ASP A 1 185 ? -18.400 -4.155 7.309 1.00 90.88 185 ASP A C 1
ATOM 1415 O O . ASP A 1 185 ? -17.994 -5.287 7.582 1.00 90.88 185 ASP A O 1
ATOM 1419 N N . PHE A 1 186 ? -19.293 -3.527 8.078 1.00 92.25 186 PHE A N 1
ATOM 1420 C CA . PHE A 1 186 ? -19.824 -4.108 9.311 1.00 92.25 186 PHE A CA 1
ATOM 1421 C C . PHE A 1 186 ? -20.571 -5.417 9.034 1.00 92.25 186 PHE A C 1
ATOM 1423 O O . PHE A 1 186 ? -20.359 -6.428 9.711 1.00 92.25 186 PHE A O 1
ATOM 1430 N N . GLN A 1 187 ? -21.415 -5.434 7.998 1.00 92.44 187 GLN A N 1
ATOM 1431 C CA . GLN A 1 187 ? -22.126 -6.647 7.594 1.00 92.44 187 GLN A CA 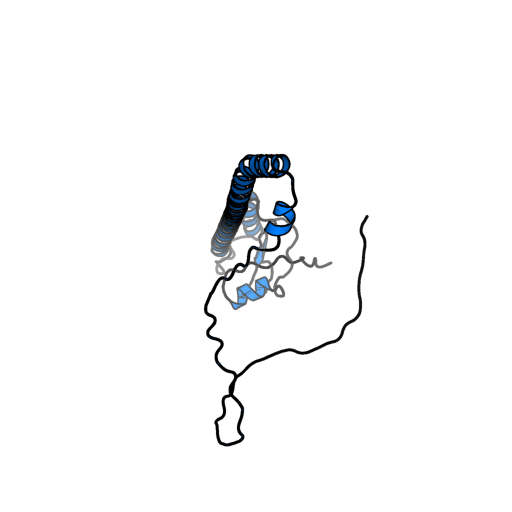1
ATOM 1432 C C . GLN A 1 187 ? -21.170 -7.741 7.107 1.00 92.44 187 GLN A C 1
ATOM 1434 O O . GLN A 1 187 ? -21.373 -8.909 7.447 1.00 92.44 187 GLN A O 1
ATOM 1439 N N . ALA A 1 188 ? -20.119 -7.381 6.365 1.00 92.88 188 ALA A N 1
ATOM 1440 C CA . ALA A 1 188 ? -19.124 -8.327 5.875 1.00 92.88 188 ALA A CA 1
ATOM 1441 C C . ALA A 1 188 ? -18.369 -9.014 7.022 1.00 92.88 188 ALA A C 1
ATOM 1443 O O . ALA A 1 188 ? -18.250 -10.243 7.011 1.00 92.88 188 ALA A O 1
ATOM 1444 N N . VAL A 1 189 ? -17.921 -8.257 8.032 1.00 92.94 189 VAL A N 1
ATOM 1445 C CA . VAL A 1 189 ? -17.252 -8.817 9.220 1.00 92.94 189 VAL A CA 1
ATOM 1446 C C . VAL A 1 189 ? -18.213 -9.706 10.008 1.00 92.94 189 VAL A C 1
ATOM 1448 O O . VAL A 1 189 ? -17.868 -10.841 10.332 1.00 92.94 189 VAL A O 1
ATOM 1451 N N . ARG A 1 190 ? -19.450 -9.245 10.245 1.00 91.69 190 ARG A N 1
ATOM 1452 C CA . ARG A 1 190 ? -20.456 -9.996 11.015 1.00 91.69 190 ARG A CA 1
ATOM 1453 C C . ARG A 1 190 ? -20.823 -11.338 10.378 1.00 91.69 190 ARG A C 1
ATOM 1455 O O . ARG A 1 190 ? -21.125 -12.286 11.093 1.00 91.69 190 ARG A O 1
ATOM 1462 N N . GLN A 1 191 ? -20.846 -11.416 9.049 1.00 91.00 191 GLN A N 1
ATOM 1463 C CA . GLN A 1 191 ? -21.209 -12.642 8.330 1.00 91.00 191 GLN A CA 1
ATOM 1464 C C . GLN A 1 191 ? -20.054 -13.640 8.221 1.00 91.00 191 GLN A C 1
ATOM 1466 O O . GLN A 1 191 ? -20.294 -14.844 8.196 1.00 91.00 191 GLN A O 1
ATOM 1471 N N . ASN A 1 192 ? -18.816 -13.153 8.114 1.00 88.81 192 ASN A N 1
ATOM 1472 C CA . ASN A 1 192 ? -17.670 -13.991 7.759 1.00 88.81 192 ASN A CA 1
ATOM 1473 C C . ASN A 1 192 ? -16.720 -14.281 8.921 1.00 88.81 192 ASN A C 1
ATOM 1475 O O . ASN A 1 192 ? -15.826 -15.107 8.736 1.00 88.81 192 ASN A O 1
ATOM 1479 N N . ASP A 1 193 ? -16.887 -13.597 10.058 1.00 86.62 193 ASP A N 1
ATOM 1480 C CA . ASP A 1 193 ? -15.992 -13.655 11.223 1.00 86.62 193 ASP A CA 1
ATOM 1481 C C . ASP A 1 193 ? -14.515 -13.502 10.821 1.00 86.62 193 ASP A C 1
ATOM 1483 O O . ASP A 1 193 ? -13.617 -14.243 11.220 1.00 86.62 193 ASP A O 1
ATOM 1487 N N . ARG A 1 194 ? -14.277 -12.572 9.893 1.00 87.62 194 ARG A N 1
ATOM 1488 C CA . ARG A 1 194 ? -12.974 -12.336 9.279 1.00 87.62 194 ARG A CA 1
ATOM 1489 C C . ARG A 1 194 ? -12.691 -10.851 9.205 1.00 87.62 194 ARG A C 1
ATOM 1491 O O . ARG A 1 194 ? -13.590 -10.038 9.000 1.00 87.62 194 ARG A O 1
ATOM 1498 N N . PHE A 1 195 ? -11.409 -10.528 9.330 1.00 90.31 195 PHE A N 1
ATOM 1499 C CA . PHE A 1 195 ? -10.899 -9.195 9.058 1.00 90.31 195 PHE A CA 1
ATOM 1500 C C . PHE A 1 195 ? -11.314 -8.740 7.655 1.00 90.31 195 PHE A C 1
ATOM 1502 O O . PHE A 1 195 ? -11.222 -9.504 6.691 1.00 90.31 195 PHE A O 1
ATOM 1509 N N . TYR A 1 196 ? -11.755 -7.492 7.559 1.00 92.62 196 TYR A N 1
ATOM 1510 C CA . TYR A 1 196 ? -12.254 -6.897 6.332 1.00 92.62 196 TYR A CA 1
ATOM 1511 C C . TYR A 1 196 ? -11.645 -5.509 6.148 1.00 92.62 196 TYR A C 1
ATOM 1513 O O . TYR A 1 196 ? -11.547 -4.738 7.101 1.00 92.62 196 TYR A O 1
ATOM 1521 N N . ILE A 1 197 ? -11.250 -5.201 4.915 1.00 91.88 197 ILE A N 1
ATOM 1522 C CA . ILE A 1 197 ? -10.834 -3.864 4.491 1.00 91.88 197 ILE A CA 1
ATOM 1523 C C . ILE A 1 197 ? -11.842 -3.415 3.446 1.00 91.88 197 ILE A C 1
ATOM 1525 O O . ILE A 1 197 ? -12.001 -4.079 2.420 1.00 91.88 197 ILE A O 1
ATOM 1529 N N . SER A 1 198 ? -12.531 -2.311 3.719 1.00 91.19 198 SER A N 1
ATOM 1530 C CA . SER A 1 198 ? -13.468 -1.714 2.776 1.00 91.19 198 SER A CA 1
ATOM 1531 C C . SER A 1 198 ? -12.741 -1.030 1.624 1.00 91.19 198 SER A C 1
ATOM 1533 O O . SER A 1 198 ? -11.586 -0.611 1.732 1.00 91.19 198 SER A O 1
ATOM 1535 N N . GLN A 1 199 ? -13.446 -0.901 0.503 1.00 90.06 199 GLN A N 1
ATOM 1536 C CA . GLN A 1 199 ? -13.027 0.038 -0.526 1.00 90.06 199 GLN A CA 1
ATOM 1537 C C . GLN A 1 199 ? -13.282 1.470 -0.042 1.00 90.06 199 GLN A C 1
ATOM 1539 O O . GLN A 1 199 ? -14.209 1.683 0.742 1.00 90.06 199 GLN A O 1
ATOM 1544 N N . PRO A 1 200 ? -12.504 2.458 -0.514 1.00 89.75 200 PRO A N 1
ATOM 1545 C CA . PRO A 1 200 ? -12.742 3.851 -0.172 1.00 89.75 200 PRO A CA 1
ATOM 1546 C C . PRO A 1 200 ? -14.182 4.266 -0.492 1.00 89.75 200 PRO A C 1
ATOM 1548 O O . PRO A 1 200 ? -14.639 4.130 -1.629 1.00 89.75 200 PRO A O 1
ATOM 1551 N N . GLU A 1 201 ? -14.877 4.802 0.504 1.00 83.25 201 GLU A N 1
ATOM 1552 C CA . GLU A 1 201 ? -16.251 5.277 0.380 1.00 83.25 201 GLU A CA 1
ATOM 1553 C C . GLU A 1 201 ? -16.420 6.653 1.023 1.00 83.25 201 GLU A C 1
ATOM 1555 O O . GLU A 1 201 ? -15.651 7.068 1.892 1.00 83.25 201 GLU A O 1
ATOM 1560 N N . VAL A 1 202 ? -17.430 7.395 0.570 1.00 79.50 202 VAL A N 1
ATOM 1561 C CA . VAL A 1 202 ? -17.763 8.691 1.159 1.00 79.50 202 VAL A CA 1
ATOM 1562 C C . VAL A 1 202 ? -18.671 8.454 2.356 1.00 79.50 202 VAL A C 1
ATOM 1564 O O . VAL A 1 202 ? -19.820 8.036 2.196 1.00 79.50 202 VAL A O 1
ATOM 1567 N N . THR A 1 203 ? -18.183 8.778 3.551 1.00 68.75 203 THR A N 1
ATOM 1568 C CA . THR A 1 203 ? -18.988 8.720 4.772 1.00 68.75 203 THR A CA 1
ATOM 1569 C C . THR A 1 203 ? -20.176 9.672 4.656 1.00 68.75 203 THR A C 1
ATOM 1571 O O . THR A 1 203 ? -20.016 10.894 4.575 1.00 68.75 203 THR A O 1
ATOM 1574 N N . LYS A 1 204 ? -21.397 9.127 4.673 1.00 66.38 204 LYS A N 1
ATOM 1575 C CA . LYS A 1 204 ? -22.617 9.937 4.751 1.00 66.38 204 LYS A CA 1
ATOM 1576 C C . LYS A 1 204 ? -22.689 10.566 6.141 1.00 66.38 204 LYS A C 1
ATOM 1578 O O . LYS A 1 204 ? -23.019 9.887 7.110 1.00 66.38 204 LYS A O 1
ATOM 1583 N N . LYS A 1 205 ? -22.388 11.863 6.247 1.00 56.69 205 LYS A N 1
ATOM 1584 C CA . LYS A 1 205 ? -22.659 12.622 7.474 1.00 56.69 205 LYS A CA 1
ATOM 1585 C C . LYS A 1 205 ? -24.174 12.635 7.684 1.00 56.69 205 LYS A C 1
ATOM 1587 O O . LYS A 1 205 ? -24.903 13.138 6.831 1.00 56.69 205 LYS A O 1
ATOM 1592 N N . GLN A 1 206 ? -24.652 12.047 8.780 1.00 50.31 206 GLN A N 1
ATOM 1593 C CA . GLN A 1 206 ? -26.043 12.239 9.179 1.00 50.31 206 GLN A CA 1
ATOM 1594 C C . GLN A 1 206 ? -26.192 13.702 9.600 1.00 50.31 206 GLN A C 1
ATOM 1596 O O . GLN A 1 206 ? -25.507 14.166 10.510 1.00 50.31 206 GLN A O 1
ATOM 1601 N N . VAL A 1 207 ? -27.029 14.440 8.872 1.00 37.84 207 VAL A N 1
ATOM 1602 C CA . VAL A 1 207 ? -27.496 15.758 9.301 1.00 37.84 207 VAL A CA 1
ATOM 1603 C C . VAL A 1 207 ? -28.472 15.494 10.443 1.00 37.84 207 VAL A C 1
ATOM 1605 O O . VAL A 1 207 ? -29.477 14.815 10.230 1.00 37.84 207 VAL A O 1
ATOM 1608 N N . ILE A 1 208 ? -28.105 15.942 11.642 1.00 37.50 208 ILE A N 1
ATOM 1609 C CA . ILE A 1 208 ? -28.955 15.921 12.839 1.00 37.50 208 ILE A CA 1
ATOM 1610 C C . ILE A 1 208 ? -29.983 17.044 12.719 1.00 37.50 208 ILE A C 1
ATOM 1612 O O . ILE A 1 208 ? -29.567 18.158 12.319 1.00 37.50 208 ILE A O 1
#

Secondary structure (DSSP, 8-state):
-PPP---------------------------PPPP-------------SHHHHHHTS-HHHHHHHHHHHHHHHHHHHHHHHHHHHHHHHHHHHHHHHHHHHHHHHHHHHHHHHHHHHHHHHHHHT-HHHH-TT---S-HHHHHHHHHHHHHHH---S--EEE-TTS-EEEE-SSSPPPP-TT-HHHHHHHHHTS---PPP--------

Foldseek 3Di:
DDDDDDDDDDDYDDDDDDDDDDDDDDDDDDDDDDDDPPPDPPPPPDPPPVVVVLVPDDPVVNVVVVVCCVVVVVVVVVVVVCCVVVVVVVVVVVVVVVVVVVVVVVVVVVVVVVVVVVVCVVLCPDCCNPVPPDVPDDLVRLQVVQQCVCVVVVPDQKDFDADLCQCTPHMYDDDDDHRCNPPPLSVVCSVPVDDDDDDDDDDDDPDD